Protein AF-A0A357N4H2-F1 (afdb_monomer_lite)

Radius of gyration: 19.6 Å; chains: 1; bounding box: 46×47×48 Å

Structure (mmCIF, N/CA/C/O backbone):
data_AF-A0A357N4H2-F1
#
_entry.id   AF-A0A357N4H2-F1
#
loop_
_atom_site.group_PDB
_atom_site.id
_atom_site.type_symbol
_atom_site.label_atom_id
_atom_site.label_alt_id
_atom_site.label_comp_id
_atom_site.label_asym_id
_atom_site.label_entity_id
_atom_site.label_seq_id
_atom_site.pdbx_PDB_ins_code
_atom_site.Cartn_x
_atom_site.Cartn_y
_atom_site.Cartn_z
_atom_site.occupancy
_atom_site.B_iso_or_equiv
_atom_site.auth_seq_id
_atom_site.auth_comp_id
_atom_site.auth_asym_id
_atom_site.auth_atom_id
_atom_site.pdbx_PDB_model_num
ATOM 1 N N . ALA A 1 1 ? -11.486 -20.115 2.709 1.00 79.94 1 ALA A N 1
ATOM 2 C CA . ALA A 1 1 ? -12.003 -20.528 4.037 1.00 79.94 1 ALA A CA 1
ATOM 3 C C . ALA A 1 1 ? -12.094 -19.357 5.017 1.00 79.94 1 ALA A C 1
ATOM 5 O O . ALA A 1 1 ? -13.203 -19.030 5.421 1.00 79.94 1 ALA A O 1
ATOM 6 N N . LEU A 1 2 ? -10.976 -18.709 5.388 1.00 88.31 2 LEU A N 1
ATOM 7 C CA . LEU A 1 2 ? -10.990 -17.562 6.314 1.00 88.31 2 LEU A CA 1
ATOM 8 C C . LEU A 1 2 ? -11.776 -16.365 5.752 1.00 88.31 2 LEU A C 1
ATOM 10 O O . LEU A 1 2 ? -12.703 -15.882 6.390 1.00 88.31 2 LEU A O 1
ATOM 14 N N . ALA A 1 3 ? -11.469 -15.952 4.517 1.00 87.62 3 ALA A N 1
ATOM 15 C CA . ALA A 1 3 ? -12.192 -14.888 3.808 1.00 87.62 3 ALA A CA 1
ATOM 16 C C . ALA A 1 3 ? -13.680 -15.202 3.561 1.00 87.62 3 ALA A C 1
ATOM 18 O O . ALA A 1 3 ? -14.476 -14.282 3.380 1.00 87.62 3 ALA A O 1
ATOM 19 N N . ASP A 1 4 ? -14.057 -16.481 3.628 1.00 87.69 4 ASP A N 1
ATOM 20 C CA . ASP A 1 4 ? -15.439 -16.956 3.506 1.00 87.69 4 ASP A CA 1
ATOM 21 C C . ASP A 1 4 ? -16.141 -17.083 4.870 1.00 87.69 4 ASP A C 1
ATOM 23 O O . ASP A 1 4 ? -17.280 -17.535 4.931 1.00 87.69 4 ASP A O 1
ATOM 27 N N . GLY A 1 5 ? -15.456 -16.761 5.977 1.00 84.38 5 GLY A N 1
ATOM 28 C CA . GLY A 1 5 ? -15.993 -16.872 7.337 1.00 84.38 5 GLY A CA 1
ATOM 29 C C . GLY A 1 5 ? -16.232 -18.307 7.819 1.00 84.38 5 GLY A C 1
ATOM 30 O O . GLY A 1 5 ? -17.006 -18.510 8.746 1.00 84.38 5 GLY A O 1
ATOM 31 N N . ARG A 1 6 ? -15.601 -19.311 7.193 1.00 87.94 6 ARG A N 1
ATOM 32 C CA . ARG A 1 6 ? -15.825 -20.738 7.506 1.00 87.94 6 ARG A CA 1
ATOM 33 C C . ARG A 1 6 ? -14.959 -21.274 8.648 1.00 87.94 6 ARG A C 1
ATOM 35 O O . ARG A 1 6 ? -15.160 -22.410 9.065 1.00 87.94 6 ARG A O 1
ATOM 42 N N . LEU A 1 7 ? -13.964 -20.512 9.102 1.00 87.56 7 LEU A N 1
ATOM 43 C CA . LEU A 1 7 ? -13.086 -20.921 10.199 1.00 87.56 7 LEU A CA 1
ATOM 44 C C . LEU A 1 7 ? -13.587 -20.343 11.529 1.00 87.56 7 LEU A C 1
ATOM 46 O O . LEU A 1 7 ? -13.919 -19.159 11.561 1.00 87.56 7 LEU A O 1
ATOM 50 N N . PRO A 1 8 ? -13.606 -21.133 12.620 1.00 88.12 8 PRO A N 1
ATOM 51 C CA . PRO A 1 8 ? -13.898 -20.616 13.951 1.00 88.12 8 PRO A CA 1
ATOM 52 C C . PRO A 1 8 ? -12.905 -19.528 14.372 1.00 88.12 8 PRO A C 1
ATOM 54 O O . PRO A 1 8 ? -11.704 -19.639 14.126 1.00 88.12 8 PRO A O 1
ATOM 57 N N . ALA A 1 9 ? -13.410 -18.509 15.063 1.00 91.62 9 ALA A N 1
ATOM 58 C CA . ALA A 1 9 ? -12.619 -17.418 15.628 1.00 91.62 9 ALA A CA 1
ATOM 59 C C . ALA A 1 9 ? -12.421 -17.572 17.150 1.00 91.62 9 ALA A C 1
ATOM 61 O O . ALA A 1 9 ? -12.348 -16.593 17.884 1.00 91.62 9 ALA A O 1
ATOM 62 N N . ASP A 1 10 ? -12.340 -18.810 17.645 1.00 92.75 10 ASP A N 1
ATOM 63 C CA . ASP A 1 10 ? -12.227 -19.142 19.074 1.00 92.75 10 ASP A CA 1
ATOM 64 C C . ASP A 1 10 ? -10.783 -19.022 19.601 1.00 92.75 10 ASP A C 1
ATOM 66 O O . ASP A 1 10 ? -10.563 -18.609 20.739 1.00 92.75 10 ASP A O 1
ATOM 70 N N . ARG A 1 11 ? -9.771 -19.232 18.750 1.00 93.19 11 ARG A N 1
ATOM 71 C CA . ARG A 1 11 ? -8.333 -19.197 19.106 1.00 93.19 11 ARG A CA 1
ATOM 72 C C . ARG A 1 11 ? -7.483 -18.324 18.167 1.00 93.19 11 ARG A C 1
ATOM 74 O O . ARG A 1 11 ? -7.932 -18.081 17.048 1.00 93.19 11 ARG A O 1
ATOM 81 N N . PRO A 1 12 ? -6.292 -17.849 18.580 1.00 93.75 12 PRO A N 1
ATOM 82 C CA . PRO A 1 12 ? -5.373 -17.139 17.687 1.00 93.75 12 PRO A CA 1
ATOM 83 C C . PRO A 1 12 ? -5.080 -17.929 16.406 1.00 93.75 12 PRO A C 1
ATOM 85 O O . PRO A 1 12 ? -5.032 -19.159 16.429 1.00 93.75 12 PRO A O 1
ATOM 88 N N . LEU A 1 13 ? -4.879 -17.219 15.297 1.00 93.25 13 LEU A N 1
ATOM 89 C CA . LEU A 1 13 ? -4.670 -17.811 13.979 1.00 93.25 13 LEU A CA 1
ATOM 90 C C . LEU A 1 13 ? -3.336 -17.350 13.392 1.00 93.25 13 LEU A C 1
ATOM 92 O O . LEU A 1 13 ? -3.045 -16.158 13.378 1.00 93.25 13 LEU A O 1
ATOM 96 N N . ILE A 1 14 ? -2.582 -18.300 12.842 1.00 94.50 14 ILE A N 1
ATOM 97 C CA . ILE A 1 14 ? -1.460 -18.049 11.938 1.00 94.50 14 ILE A CA 1
ATOM 98 C C . ILE A 1 14 ? -1.764 -18.707 10.590 1.00 94.50 14 ILE A C 1
ATOM 100 O O . ILE A 1 14 ? -2.168 -19.870 10.535 1.00 94.50 14 ILE A O 1
ATOM 104 N N . GLY A 1 15 ? -1.614 -17.950 9.504 1.00 91.81 15 GLY A N 1
ATOM 105 C CA . GLY A 1 15 ? -1.752 -18.449 8.138 1.00 91.81 15 GLY A CA 1
ATOM 106 C C . GLY A 1 15 ? -0.388 -18.513 7.467 1.00 91.81 15 GLY A C 1
ATOM 107 O O . GLY A 1 15 ? 0.275 -17.489 7.358 1.00 91.81 15 GLY A O 1
ATOM 108 N N . VAL A 1 16 ? 0.021 -19.697 7.008 1.00 94.00 16 VAL A N 1
ATOM 109 C CA . VAL A 1 16 ? 1.287 -19.892 6.284 1.00 94.00 16 VAL A CA 1
ATOM 110 C C . VAL A 1 16 ? 0.976 -20.461 4.899 1.00 94.00 16 VAL A C 1
ATOM 112 O O . VAL A 1 16 ? 0.623 -21.640 4.788 1.00 94.00 16 VAL A O 1
ATOM 115 N N . PRO A 1 17 ? 1.046 -19.646 3.834 1.00 92.69 17 PRO A N 1
ATOM 116 C CA . PRO A 1 17 ? 0.875 -20.128 2.470 1.00 92.69 17 PRO A CA 1
ATOM 117 C C . PRO A 1 17 ? 1.991 -21.103 2.094 1.00 92.69 17 PRO A C 1
ATOM 119 O O . PRO A 1 17 ? 3.158 -20.895 2.420 1.00 92.69 17 PRO A O 1
ATOM 122 N N . ARG A 1 18 ? 1.645 -22.178 1.382 1.00 94.44 18 ARG A N 1
ATOM 123 C CA . ARG A 1 18 ? 2.627 -23.155 0.899 1.00 94.44 18 ARG A CA 1
ATOM 124 C C . ARG A 1 18 ? 3.316 -22.617 -0.354 1.00 94.44 18 ARG A C 1
ATOM 126 O O . ARG A 1 18 ? 2.943 -22.961 -1.472 1.00 94.44 18 ARG A O 1
ATOM 133 N N . VAL A 1 19 ? 4.313 -21.768 -0.150 1.00 93.19 19 VAL A N 1
ATOM 134 C CA . VAL A 1 19 ? 5.130 -21.154 -1.200 1.00 93.19 19 VAL A CA 1
ATOM 135 C C . VAL A 1 19 ? 6.593 -21.146 -0.765 1.00 93.19 19 VAL A C 1
ATOM 137 O O . VAL A 1 19 ? 6.883 -21.171 0.425 1.00 93.19 19 VAL A O 1
ATOM 140 N N . ALA A 1 20 ? 7.521 -21.182 -1.722 1.00 88.31 20 ALA A N 1
ATOM 141 C CA . ALA A 1 20 ? 8.940 -21.360 -1.418 1.00 88.31 20 ALA A CA 1
ATOM 142 C C . ALA A 1 20 ? 9.587 -20.143 -0.738 1.00 88.31 20 ALA A C 1
ATOM 144 O O . ALA A 1 20 ? 10.491 -20.318 0.069 1.00 88.31 20 ALA A O 1
ATOM 145 N N . ASN A 1 21 ? 9.161 -18.927 -1.095 1.00 87.50 21 ASN A N 1
ATOM 146 C CA . ASN A 1 21 ? 9.772 -17.697 -0.595 1.00 87.50 21 ASN A CA 1
ATOM 147 C C . ASN A 1 21 ? 8.695 -16.648 -0.278 1.00 87.50 21 ASN A C 1
ATOM 149 O O . ASN A 1 21 ? 8.222 -16.556 0.848 1.00 87.50 21 ASN A O 1
ATOM 153 N N . THR A 1 22 ? 8.215 -15.936 -1.294 1.00 91.31 22 THR A N 1
ATOM 154 C CA . THR A 1 22 ? 7.224 -14.855 -1.160 1.00 91.31 22 THR A CA 1
ATOM 155 C C . THR A 1 22 ? 5.905 -15.256 -1.814 1.00 91.31 22 THR A C 1
ATOM 157 O O . THR A 1 22 ? 5.925 -16.117 -2.694 1.00 91.31 22 THR A O 1
ATOM 160 N N . LEU A 1 23 ? 4.796 -14.567 -1.525 1.00 94.94 23 LEU A N 1
ATOM 161 C CA . LEU A 1 23 ? 3.529 -14.809 -2.233 1.00 94.94 23 LEU A CA 1
ATOM 162 C C . LEU A 1 23 ? 3.660 -14.578 -3.745 1.00 94.94 23 LEU A C 1
ATOM 164 O O . LEU A 1 23 ? 3.473 -15.515 -4.514 1.00 94.94 23 LEU A O 1
ATOM 168 N N . GLN A 1 24 ? 4.020 -13.365 -4.176 1.00 95.12 24 GLN A N 1
ATOM 169 C CA . GLN A 1 24 ? 4.097 -13.031 -5.604 1.00 95.12 24 GLN A CA 1
ATOM 170 C C . GLN A 1 24 ? 5.455 -12.463 -6.039 1.00 95.12 24 GLN A C 1
ATOM 172 O O . GLN A 1 24 ? 5.913 -12.809 -7.129 1.00 95.12 24 GLN A O 1
ATOM 177 N N . GLN A 1 25 ? 6.127 -11.650 -5.222 1.00 92.50 25 GLN A N 1
ATOM 178 C CA . GLN A 1 25 ? 7.337 -10.905 -5.603 1.00 92.50 25 GLN A CA 1
ATOM 179 C C . GLN A 1 25 ? 8.474 -11.773 -6.179 1.00 92.50 25 GLN A C 1
ATOM 181 O O . GLN A 1 25 ? 8.868 -11.588 -7.328 1.00 92.50 25 GLN A O 1
ATOM 186 N N . ALA A 1 26 ? 8.935 -12.798 -5.469 1.00 90.56 26 ALA A N 1
ATOM 187 C CA . ALA A 1 26 ? 10.058 -13.644 -5.873 1.00 90.56 26 ALA A CA 1
ATOM 188 C C . ALA A 1 26 ? 9.667 -14.806 -6.810 1.00 90.56 26 ALA A C 1
ATOM 190 O O . ALA A 1 26 ? 10.459 -15.733 -7.010 1.00 90.56 26 ALA A O 1
ATOM 191 N N . ARG A 1 27 ? 8.451 -14.814 -7.385 1.00 92.12 27 ARG A N 1
ATOM 192 C CA . ARG A 1 27 ? 8.032 -15.888 -8.308 1.00 92.12 27 ARG A CA 1
ATOM 193 C C . ARG A 1 27 ? 8.902 -15.890 -9.571 1.00 92.12 27 ARG A C 1
ATOM 195 O O . ARG A 1 27 ? 9.105 -14.852 -10.208 1.00 92.12 27 ARG A O 1
ATOM 202 N N . GLN A 1 28 ? 9.387 -17.072 -9.946 1.00 89.50 28 GLN A N 1
ATOM 203 C CA . GLN A 1 28 ? 10.380 -17.243 -11.005 1.00 89.50 28 GLN A CA 1
ATOM 204 C C . GLN A 1 28 ? 9.736 -17.625 -12.339 1.00 89.50 28 GLN A C 1
ATOM 206 O O . GLN A 1 28 ? 8.988 -18.600 -12.415 1.00 89.50 28 GLN A O 1
ATOM 211 N N . LEU A 1 29 ? 10.092 -16.906 -13.408 1.00 91.50 29 LEU A N 1
ATOM 212 C CA . LEU A 1 29 ? 9.568 -17.134 -14.759 1.00 91.50 29 LEU A CA 1
ATOM 213 C C . LEU A 1 29 ? 9.668 -18.602 -15.239 1.00 91.50 29 LEU A C 1
ATOM 215 O O . LEU A 1 29 ? 8.667 -19.095 -15.758 1.00 91.50 29 LEU A O 1
ATOM 219 N N . PRO A 1 30 ? 10.791 -19.333 -15.052 1.00 92.69 30 PRO A N 1
ATOM 220 C CA . PRO A 1 30 ? 10.884 -20.737 -15.467 1.00 92.69 30 PRO A CA 1
ATOM 221 C C . PRO A 1 30 ? 9.912 -21.681 -14.744 1.00 92.69 30 PRO A C 1
ATOM 223 O O . PRO A 1 30 ? 9.652 -22.771 -15.240 1.00 92.69 30 PRO A O 1
ATOM 226 N N . VAL A 1 31 ? 9.393 -21.279 -13.578 1.00 93.00 31 VAL A N 1
ATOM 227 C CA . VAL A 1 31 ? 8.512 -22.101 -12.736 1.00 93.00 31 VAL A CA 1
ATOM 228 C C . VAL A 1 31 ? 7.041 -21.829 -13.038 1.00 93.00 31 VAL A C 1
ATOM 230 O O . VAL A 1 31 ? 6.263 -22.763 -13.200 1.00 93.00 31 VAL A O 1
ATOM 233 N N . VAL A 1 32 ? 6.649 -20.553 -13.103 1.00 94.94 32 VAL A N 1
ATOM 234 C CA . VAL A 1 32 ? 5.233 -20.157 -13.239 1.00 94.94 32 VAL A CA 1
ATOM 235 C C . VAL A 1 32 ? 4.814 -19.878 -14.685 1.00 94.94 32 VAL A C 1
ATOM 237 O O . VAL A 1 32 ? 3.625 -19.909 -14.993 1.00 94.94 32 VAL A O 1
ATOM 240 N N . GLY A 1 33 ? 5.773 -19.642 -15.584 1.00 96.81 33 GLY A N 1
ATOM 241 C CA . GLY A 1 33 ? 5.521 -19.330 -16.989 1.00 96.81 33 GLY A CA 1
ATOM 242 C C . GLY A 1 33 ? 5.237 -17.849 -17.269 1.00 96.81 33 GLY A C 1
ATOM 243 O O . GLY A 1 33 ? 5.222 -16.997 -16.376 1.00 96.81 33 GLY A O 1
ATOM 244 N N . ARG A 1 34 ? 5.053 -17.535 -18.557 1.00 97.50 34 ARG A N 1
ATOM 245 C CA . ARG A 1 34 ? 4.766 -16.177 -19.048 1.00 97.50 34 ARG A CA 1
ATOM 246 C C . ARG A 1 34 ? 3.279 -15.859 -18.954 1.00 97.50 34 ARG A C 1
ATOM 248 O O . ARG A 1 34 ? 2.449 -16.728 -19.203 1.00 97.50 34 ARG A O 1
ATOM 255 N N . ASP A 1 35 ? 2.977 -14.596 -18.698 1.00 96.94 35 ASP A N 1
ATOM 256 C CA . ASP A 1 35 ? 1.636 -14.036 -18.830 1.00 96.94 35 ASP A CA 1
ATOM 257 C C . ASP A 1 35 ? 1.743 -12.574 -19.267 1.00 96.94 35 ASP A C 1
ATOM 259 O O . ASP A 1 35 ? 2.170 -11.721 -18.498 1.00 96.94 35 ASP A O 1
ATOM 263 N N . ALA A 1 36 ? 1.380 -12.281 -20.517 1.00 94.62 36 ALA A N 1
ATOM 264 C CA . ALA A 1 36 ? 1.455 -10.926 -21.063 1.00 94.62 36 ALA A CA 1
ATOM 265 C C . ALA A 1 36 ? 0.388 -9.979 -20.483 1.00 94.62 36 ALA A C 1
ATOM 267 O O . ALA A 1 36 ? 0.451 -8.776 -20.731 1.00 94.62 36 ALA A O 1
ATOM 268 N N . ALA A 1 37 ? -0.592 -10.500 -19.734 1.00 93.50 37 ALA A N 1
ATOM 269 C CA . ALA A 1 37 ? -1.575 -9.678 -19.040 1.00 93.50 37 ALA A CA 1
ATOM 270 C C . ALA A 1 37 ? -1.016 -9.053 -17.751 1.00 93.50 37 ALA A C 1
ATOM 272 O O . ALA A 1 37 ? -1.595 -8.087 -17.251 1.00 93.50 37 ALA A O 1
ATOM 273 N N . THR A 1 38 ? 0.093 -9.572 -17.207 1.00 95.44 38 THR A N 1
ATOM 274 C CA . THR A 1 38 ? 0.735 -8.993 -16.022 1.00 95.44 38 THR A CA 1
ATOM 275 C C . THR A 1 38 ? 1.796 -7.960 -16.422 1.00 95.44 38 THR A C 1
ATOM 277 O O . THR A 1 38 ? 2.521 -8.176 -17.396 1.00 95.44 38 THR A O 1
ATOM 280 N N . PRO A 1 39 ? 1.946 -6.846 -15.678 1.00 95.00 39 PRO A N 1
ATOM 281 C CA . PRO A 1 39 ? 2.979 -5.843 -15.950 1.00 95.00 39 PRO A CA 1
ATOM 282 C C . PRO A 1 39 ? 4.405 -6.408 -16.038 1.00 95.00 39 PRO A C 1
ATOM 284 O O . PRO A 1 39 ? 5.216 -5.925 -16.824 1.00 95.00 39 PRO A O 1
ATOM 287 N N . SER A 1 40 ? 4.731 -7.443 -15.258 1.00 93.56 40 SER A N 1
ATOM 288 C CA . SER A 1 40 ? 6.043 -8.101 -15.321 1.00 93.56 40 SER A CA 1
ATOM 289 C C . SER A 1 40 ? 6.201 -9.133 -16.441 1.00 93.56 40 SER A C 1
ATOM 291 O O . SER A 1 40 ? 7.308 -9.632 -16.644 1.00 93.56 40 SER A O 1
ATOM 293 N N . GLY A 1 41 ? 5.125 -9.506 -17.137 1.00 95.62 41 GLY A N 1
ATOM 294 C CA . GLY A 1 41 ? 5.139 -10.580 -18.132 1.00 95.62 41 GLY A CA 1
ATOM 295 C C . GLY A 1 41 ? 5.242 -11.993 -17.536 1.00 95.62 41 GLY A C 1
ATOM 296 O O . GLY A 1 41 ? 5.412 -12.967 -18.277 1.00 95.62 41 GLY A O 1
ATOM 297 N N . VAL A 1 42 ? 5.180 -12.127 -16.207 1.00 95.62 42 VAL A N 1
ATOM 298 C CA . VAL A 1 42 ? 5.321 -13.393 -15.472 1.00 95.62 42 VAL A CA 1
ATOM 299 C C . VAL A 1 42 ? 3.995 -13.751 -14.813 1.00 95.62 42 VAL A C 1
ATOM 301 O O . VAL A 1 42 ? 3.425 -12.931 -14.083 1.00 95.62 42 VAL A O 1
ATOM 304 N N . LYS A 1 43 ? 3.531 -14.989 -15.015 1.00 97.19 43 LYS A N 1
ATOM 305 C CA . LYS A 1 43 ? 2.283 -15.495 -14.430 1.00 97.19 43 LYS A CA 1
ATOM 306 C C . LYS A 1 43 ? 2.316 -15.407 -12.896 1.00 97.19 43 LYS A C 1
ATOM 308 O O . LYS A 1 43 ? 3.373 -15.601 -12.293 1.00 97.19 43 LYS A O 1
ATOM 313 N N . LYS A 1 44 ? 1.186 -15.092 -12.255 1.00 96.38 44 LYS A N 1
ATOM 314 C CA . LYS A 1 44 ? 1.047 -15.127 -10.785 1.00 96.38 44 LYS A CA 1
ATOM 315 C C . LYS A 1 44 ? 1.019 -16.568 -10.255 1.00 96.38 44 LYS A C 1
ATOM 317 O O . LYS A 1 44 ? 0.721 -17.508 -10.990 1.00 96.38 44 LYS A O 1
ATOM 322 N N . ILE A 1 45 ? 1.352 -16.745 -8.976 1.00 96.62 45 ILE A N 1
ATOM 323 C CA . ILE A 1 45 ? 1.193 -18.027 -8.279 1.00 96.62 45 ILE A CA 1
ATOM 324 C C . ILE A 1 45 ? -0.284 -18.187 -7.904 1.00 96.62 45 ILE A C 1
ATOM 326 O O . ILE A 1 45 ? -0.780 -17.457 -7.052 1.00 96.62 45 ILE A O 1
ATOM 330 N N . ASP A 1 46 ? -0.975 -19.152 -8.515 1.00 94.00 46 ASP A N 1
ATOM 331 C CA . ASP A 1 46 ? -2.426 -19.347 -8.336 1.00 94.00 46 ASP A CA 1
ATOM 332 C C . ASP A 1 46 ? -2.801 -19.922 -6.950 1.00 94.00 46 ASP A C 1
ATOM 334 O O .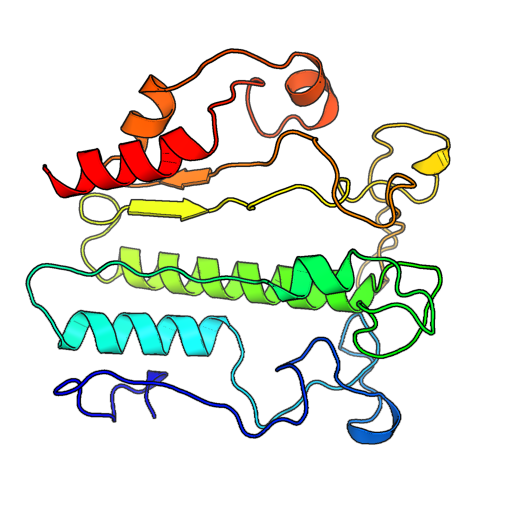 ASP A 1 46 ? -3.951 -19.855 -6.523 1.00 94.00 46 ASP A O 1
ATOM 338 N N . SER A 1 47 ? -1.842 -20.522 -6.234 1.00 94.56 47 SER A N 1
ATOM 339 C CA . SER A 1 47 ? -2.079 -21.231 -4.966 1.00 94.56 47 SER A CA 1
ATOM 340 C C . SER A 1 47 ? -1.928 -20.372 -3.707 1.00 94.56 47 SER A C 1
ATOM 342 O O . SER A 1 47 ? -2.074 -20.896 -2.600 1.00 94.56 47 SER A O 1
ATOM 344 N N . VAL A 1 48 ? -1.589 -19.089 -3.842 1.00 96.06 48 VAL A N 1
ATOM 345 C CA . VAL A 1 48 ? -1.436 -18.158 -2.715 1.00 96.06 48 VAL A CA 1
ATOM 346 C C . VAL A 1 48 ? -2.519 -17.079 -2.775 1.00 96.06 48 VAL A C 1
ATOM 348 O O . VAL A 1 48 ? -2.938 -16.705 -3.868 1.00 96.06 48 VAL A O 1
ATOM 351 N N . PRO A 1 49 ? -3.004 -16.579 -1.626 1.00 96.06 49 PRO A N 1
ATOM 352 C CA . PRO A 1 49 ? -3.971 -15.488 -1.623 1.00 96.06 49 PRO A CA 1
ATOM 353 C C . PRO A 1 49 ? -3.312 -14.170 -2.051 1.00 96.06 49 PRO A C 1
ATOM 355 O O . PRO A 1 49 ? -2.151 -13.926 -1.726 1.00 96.06 49 PRO A O 1
ATOM 358 N N . ASP A 1 50 ? -4.080 -13.306 -2.714 1.00 96.38 50 ASP A N 1
ATOM 359 C CA . ASP A 1 50 ? -3.733 -11.887 -2.844 1.00 96.38 50 ASP A CA 1
ATOM 360 C C . ASP A 1 50 ? -3.917 -11.146 -1.504 1.00 96.38 50 ASP A C 1
ATOM 362 O O . ASP A 1 50 ? -4.588 -11.632 -0.575 1.00 96.38 50 ASP A O 1
ATOM 366 N N . LEU A 1 51 ? -3.319 -9.955 -1.393 1.00 97.94 51 LEU A N 1
ATOM 367 C CA . LEU A 1 51 ? -3.375 -9.159 -0.163 1.00 97.94 51 LEU A CA 1
ATOM 368 C C . LEU A 1 51 ? -4.818 -8.804 0.220 1.00 97.94 51 LEU A C 1
ATOM 370 O O . LEU A 1 51 ? -5.204 -8.961 1.377 1.00 97.94 51 LEU A O 1
ATOM 374 N N . ALA A 1 52 ? -5.660 -8.443 -0.752 1.00 98.12 52 ALA A N 1
ATOM 375 C CA . ALA A 1 52 ? -7.065 -8.115 -0.516 1.00 98.12 52 ALA A CA 1
ATOM 376 C C . ALA A 1 52 ? -7.866 -9.290 0.082 1.00 98.12 52 ALA A C 1
ATOM 378 O O . ALA A 1 52 ? -8.735 -9.100 0.939 1.00 98.12 52 ALA A O 1
ATOM 379 N N . THR A 1 53 ? -7.582 -10.523 -0.333 1.00 97.56 53 THR A N 1
ATOM 380 C CA . THR A 1 53 ? -8.195 -11.745 0.199 1.00 97.56 53 THR A CA 1
ATOM 381 C C . THR A 1 53 ? -7.747 -12.004 1.627 1.00 97.56 53 THR A C 1
ATOM 383 O O . THR A 1 53 ? -8.589 -12.336 2.470 1.00 97.56 53 THR A O 1
ATOM 386 N N . MET A 1 54 ? -6.461 -11.806 1.930 1.00 97.94 54 MET A N 1
ATOM 387 C CA . MET A 1 54 ? -5.961 -11.880 3.305 1.00 97.94 54 MET A CA 1
ATOM 388 C C . MET A 1 54 ? -6.608 -10.810 4.190 1.00 97.94 54 MET A C 1
ATOM 390 O O . MET A 1 54 ? -7.113 -11.144 5.262 1.00 97.94 54 MET A O 1
ATOM 394 N N . THR A 1 55 ? -6.707 -9.566 3.713 1.00 98.50 55 THR A N 1
ATOM 395 C CA . THR A 1 55 ? -7.372 -8.454 4.407 1.00 98.50 55 THR A CA 1
ATOM 396 C C . THR A 1 55 ? -8.835 -8.761 4.715 1.00 98.50 55 THR A C 1
ATOM 398 O O . THR A 1 55 ? -9.257 -8.641 5.865 1.00 98.50 55 THR A O 1
ATOM 401 N N . ARG A 1 56 ? -9.615 -9.236 3.731 1.00 98.12 56 ARG A N 1
ATOM 402 C CA . ARG A 1 56 ? -11.013 -9.658 3.951 1.00 98.12 56 ARG A CA 1
ATOM 403 C C . ARG A 1 56 ? -11.114 -10.770 4.994 1.00 98.12 56 ARG A C 1
ATOM 405 O O . ARG A 1 56 ? -12.011 -10.740 5.836 1.00 98.12 56 ARG A O 1
ATOM 412 N N . GLY A 1 57 ? -10.205 -11.744 4.946 1.00 96.94 57 GLY A N 1
ATOM 413 C CA . GLY A 1 57 ? -10.124 -12.815 5.938 1.00 96.94 57 GLY A CA 1
ATOM 414 C C . GLY A 1 57 ? -9.838 -12.299 7.345 1.00 96.94 57 GLY A C 1
ATOM 415 O O . GLY A 1 57 ? -10.553 -12.664 8.276 1.00 96.94 57 GLY A O 1
ATOM 416 N N . ALA A 1 58 ? -8.845 -11.423 7.489 1.00 97.56 58 ALA A N 1
ATOM 417 C CA . ALA A 1 58 ? -8.459 -10.839 8.767 1.00 97.56 58 ALA A CA 1
ATOM 418 C C . ALA A 1 58 ? -9.588 -9.994 9.374 1.00 97.56 58 ALA A C 1
ATOM 420 O O . ALA A 1 58 ? -9.929 -10.192 10.538 1.00 97.56 58 ALA A O 1
ATOM 421 N N . LEU A 1 59 ? -10.225 -9.126 8.579 1.00 97.38 59 LEU A N 1
ATOM 422 C CA . LEU A 1 59 ? -11.360 -8.307 9.019 1.00 97.38 59 LEU A CA 1
ATOM 423 C C . LEU A 1 59 ? -12.517 -9.170 9.530 1.00 97.38 59 LEU A C 1
ATOM 425 O O . LEU A 1 59 ? -12.983 -8.968 10.650 1.00 97.38 59 LEU A O 1
ATOM 429 N N . ARG A 1 60 ? -12.940 -10.179 8.752 1.00 95.38 60 ARG A N 1
ATOM 430 C CA . ARG A 1 60 ? -14.013 -11.097 9.173 1.00 95.38 60 ARG A CA 1
ATOM 431 C C . ARG A 1 60 ? -13.652 -11.846 10.453 1.00 95.38 60 ARG A C 1
ATOM 433 O O . ARG A 1 60 ? -14.481 -11.945 11.352 1.00 95.38 60 ARG A O 1
ATOM 440 N N . PHE A 1 61 ? -12.432 -12.369 10.538 1.00 96.06 61 PHE A N 1
ATOM 441 C CA . PHE A 1 61 ? -11.975 -13.124 11.700 1.00 96.06 61 PHE A CA 1
ATOM 442 C C . PHE A 1 61 ? -11.939 -12.263 12.967 1.00 96.06 61 PHE A C 1
ATOM 444 O O . PHE A 1 61 ? -12.496 -12.651 13.991 1.00 96.06 61 PHE A O 1
ATOM 451 N N . LEU A 1 62 ? -11.329 -11.077 12.899 1.00 95.94 62 LEU A N 1
ATOM 452 C CA . LEU A 1 62 ? -11.228 -10.159 14.033 1.00 95.94 62 LEU A CA 1
ATOM 453 C C . LEU A 1 62 ? -12.601 -9.643 14.477 1.00 95.94 62 LEU A C 1
ATOM 455 O O . LEU A 1 62 ? -12.870 -9.592 15.675 1.00 95.94 62 LEU A O 1
ATOM 459 N N . GLN A 1 63 ? -13.493 -9.345 13.529 1.00 94.12 63 GLN A N 1
ATOM 460 C CA . GLN A 1 63 ? -14.875 -8.961 13.819 1.00 94.12 63 GLN A CA 1
ATOM 461 C C . GLN A 1 63 ? -15.635 -10.055 14.584 1.00 94.12 63 GLN A C 1
ATOM 463 O O . GLN A 1 63 ? -16.406 -9.752 15.490 1.00 94.12 63 GLN A O 1
ATOM 468 N N . GLN A 1 64 ? -15.404 -11.330 14.259 1.00 92.94 64 GLN A N 1
ATOM 469 C CA . GLN A 1 64 ? -16.002 -12.454 14.986 1.00 92.94 64 GLN A CA 1
ATOM 470 C C . GLN A 1 64 ? -15.390 -12.660 16.381 1.00 92.94 64 GLN A C 1
ATOM 472 O O . GLN A 1 64 ? -16.056 -13.209 17.257 1.00 92.94 64 GLN A O 1
ATOM 477 N N . ARG A 1 65 ? -14.141 -12.229 16.611 1.00 93.31 65 ARG A N 1
ATOM 478 C CA . ARG A 1 65 ? -13.448 -12.414 17.897 1.00 93.31 65 ARG A CA 1
ATOM 479 C C . ARG A 1 65 ? -13.954 -11.511 19.014 1.00 93.31 65 ARG A C 1
ATOM 481 O O . ARG A 1 65 ? -13.821 -11.881 20.179 1.00 93.31 65 ARG A O 1
ATOM 488 N N . SER A 1 66 ? -14.426 -10.308 18.697 1.00 92.12 66 SER A N 1
ATOM 489 C CA . SER A 1 66 ? -14.712 -9.301 19.717 1.00 92.12 66 SER A CA 1
ATOM 490 C C . SER A 1 66 ? -15.809 -8.334 19.280 1.00 92.12 66 SER A C 1
ATOM 492 O O . SER A 1 66 ? -15.667 -7.681 18.247 1.00 92.12 66 SER A O 1
ATOM 494 N N . PRO A 1 67 ? -16.853 -8.127 20.103 1.00 91.31 67 PRO A N 1
ATOM 495 C CA . PRO A 1 67 ? -17.837 -7.076 19.859 1.00 91.31 67 PRO A CA 1
ATOM 496 C C . PRO A 1 67 ? -17.310 -5.672 20.204 1.00 91.31 67 PRO A C 1
ATOM 498 O O . PRO A 1 67 ? -17.990 -4.689 19.928 1.00 91.31 67 PRO A O 1
ATOM 501 N N . LYS A 1 68 ? -16.122 -5.555 20.823 1.00 92.12 68 LYS A N 1
ATOM 502 C CA . LYS A 1 68 ? -15.526 -4.267 21.233 1.00 92.12 68 LYS A CA 1
ATOM 503 C C . LYS A 1 68 ? -14.843 -3.507 20.088 1.00 92.12 68 LYS A C 1
ATOM 505 O O . LYS A 1 68 ? -14.359 -2.406 20.312 1.00 92.12 68 LYS A O 1
ATOM 510 N N . GLY A 1 69 ? -14.773 -4.093 18.893 1.00 92.56 69 GLY A N 1
ATOM 511 C CA . GLY A 1 69 ? -13.997 -3.578 17.765 1.00 92.56 69 GLY A CA 1
ATOM 512 C C . GLY A 1 69 ? -12.709 -4.368 17.534 1.00 92.56 69 GLY A C 1
ATOM 513 O O . GLY A 1 69 ? -12.478 -5.411 18.154 1.00 92.56 69 GLY A O 1
ATOM 514 N N . LEU A 1 70 ? -11.890 -3.875 16.606 1.00 95.62 70 LEU A N 1
ATOM 515 C CA . LEU A 1 70 ? -10.660 -4.520 16.158 1.00 95.62 70 LEU A CA 1
ATOM 516 C C . LEU A 1 70 ? -9.565 -3.496 15.858 1.00 95.62 70 LEU A C 1
ATOM 518 O O . LEU A 1 70 ? -9.844 -2.337 15.565 1.00 95.62 70 LEU A O 1
ATOM 522 N N . PHE A 1 71 ? -8.324 -3.973 15.879 1.00 96.44 71 PHE A N 1
ATOM 523 C CA . PHE A 1 71 ? -7.176 -3.319 15.267 1.00 96.44 71 PHE A CA 1
ATOM 524 C C . PHE A 1 71 ? -6.620 -4.262 14.201 1.00 96.44 71 PHE A C 1
ATOM 526 O O . PHE A 1 71 ? -6.481 -5.462 14.452 1.00 96.44 71 PHE A O 1
ATOM 533 N N . LEU A 1 72 ? -6.311 -3.727 13.022 1.00 98.06 72 LEU A N 1
ATOM 534 C CA . LEU A 1 72 ? -5.725 -4.481 11.923 1.00 98.06 72 LEU A CA 1
ATOM 535 C C . LEU A 1 72 ? -4.626 -3.651 11.260 1.00 98.06 72 LEU A C 1
ATOM 537 O O . LEU A 1 72 ? -4.859 -2.511 10.871 1.00 98.06 72 LEU A O 1
ATOM 541 N N . MET A 1 73 ? -3.460 -4.267 11.089 1.00 98.31 73 MET A N 1
ATOM 542 C CA . MET A 1 73 ? -2.373 -3.769 10.254 1.00 98.31 73 MET A CA 1
ATOM 543 C C . MET A 1 73 ? -2.285 -4.648 9.004 1.00 98.31 73 MET A C 1
ATOM 545 O O . MET A 1 73 ? -2.313 -5.875 9.106 1.00 98.31 73 MET A O 1
ATOM 549 N N . VAL A 1 74 ? -2.216 -4.015 7.836 1.00 98.56 74 VAL A N 1
ATOM 550 C CA . VAL A 1 74 ? -2.045 -4.675 6.537 1.00 98.56 74 VAL A CA 1
ATOM 551 C C . VAL A 1 74 ? -0.833 -4.046 5.873 1.00 98.56 74 VAL A C 1
ATOM 553 O O . VAL A 1 74 ? -0.794 -2.831 5.706 1.00 98.56 74 VAL A O 1
ATOM 556 N N . GLU A 1 75 ? 0.133 -4.871 5.491 1.00 98.25 75 GLU A N 1
ATOM 557 C CA . GLU A 1 75 ? 1.389 -4.425 4.897 1.00 98.25 75 GLU A CA 1
ATOM 558 C C . GLU A 1 75 ? 1.515 -4.965 3.468 1.00 98.25 75 GLU A C 1
ATOM 560 O O . GLU A 1 75 ? 1.377 -6.167 3.234 1.00 98.25 75 GLU A O 1
ATOM 565 N N . GLY A 1 76 ? 1.786 -4.075 2.515 1.00 96.56 76 GLY A N 1
ATOM 566 C CA . GLY A 1 76 ? 2.177 -4.420 1.148 1.00 96.56 76 GLY A CA 1
ATOM 567 C C . GLY A 1 76 ? 3.695 -4.495 0.989 1.00 96.56 76 GLY A C 1
ATOM 568 O O . GLY A 1 76 ? 4.230 -3.864 0.091 1.00 96.56 76 GLY A O 1
ATOM 569 N N . GLY A 1 77 ? 4.403 -5.225 1.856 1.00 92.56 77 GLY A N 1
ATOM 570 C CA . GLY A 1 77 ? 5.863 -5.084 2.018 1.00 92.56 77 GLY A CA 1
ATOM 571 C C . GLY A 1 77 ? 6.709 -5.417 0.781 1.00 92.56 77 GLY A C 1
ATOM 572 O O . GLY A 1 77 ? 7.834 -4.955 0.641 1.00 92.56 77 GLY A O 1
ATOM 573 N N . ALA A 1 78 ? 6.170 -6.167 -0.180 1.00 92.56 78 ALA A N 1
ATOM 574 C CA . ALA A 1 78 ? 6.879 -6.494 -1.414 1.00 92.56 78 ALA A CA 1
ATOM 575 C C . ALA A 1 78 ? 7.064 -5.299 -2.374 1.00 92.56 78 ALA A C 1
ATOM 577 O O . ALA A 1 78 ? 7.859 -5.405 -3.314 1.00 92.56 78 ALA A O 1
ATOM 578 N N . THR A 1 79 ? 6.376 -4.169 -2.153 1.00 91.69 79 THR A N 1
ATOM 579 C CA . THR A 1 79 ? 6.643 -2.928 -2.897 1.00 91.69 79 THR A CA 1
ATOM 580 C C . THR A 1 79 ? 8.064 -2.429 -2.663 1.00 91.69 79 THR A C 1
ATOM 582 O O . THR A 1 79 ? 8.714 -2.021 -3.623 1.00 91.69 79 THR A O 1
ATOM 585 N N . ASP A 1 80 ? 8.560 -2.527 -1.426 1.00 90.38 80 ASP A N 1
ATOM 586 C CA . ASP A 1 80 ? 9.936 -2.183 -1.067 1.00 90.38 80 ASP A CA 1
ATOM 587 C C . ASP A 1 80 ? 10.925 -3.052 -1.857 1.00 90.38 80 ASP A C 1
ATOM 589 O O . ASP A 1 80 ? 11.722 -2.559 -2.659 1.00 90.38 80 ASP A O 1
ATOM 593 N N . TRP A 1 81 ? 10.768 -4.375 -1.762 1.00 88.69 81 TRP A N 1
ATOM 594 C CA . TRP A 1 81 ? 11.631 -5.328 -2.464 1.00 88.69 81 TRP A CA 1
ATOM 595 C C . TRP A 1 81 ? 11.628 -5.137 -3.983 1.00 88.69 81 TRP A C 1
ATOM 597 O O . TRP A 1 81 ? 12.643 -5.362 -4.640 1.00 88.69 81 TRP A O 1
ATOM 607 N N . ALA A 1 82 ? 10.494 -4.740 -4.567 1.00 88.88 82 ALA A N 1
ATOM 608 C CA . ALA A 1 82 ? 10.404 -4.459 -5.995 1.00 88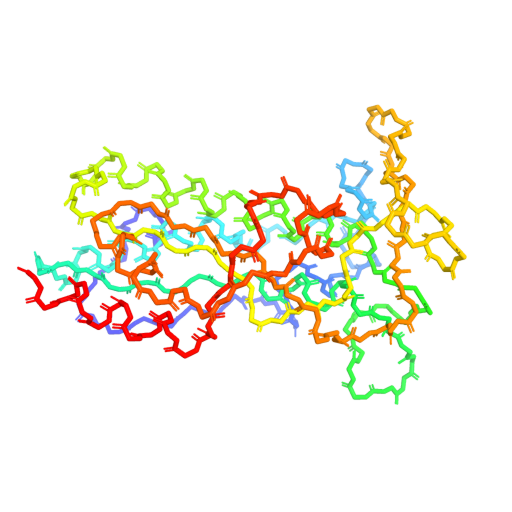.88 82 ALA A CA 1
ATOM 609 C C . ALA A 1 82 ? 11.035 -3.110 -6.392 1.00 88.88 82 ALA A C 1
ATOM 611 O O . ALA A 1 82 ? 11.443 -2.958 -7.547 1.00 88.88 82 ALA A O 1
ATOM 612 N N . ALA A 1 83 ? 11.113 -2.147 -5.469 1.00 87.56 83 ALA A N 1
ATOM 613 C CA . ALA A 1 83 ? 11.746 -0.844 -5.670 1.00 87.56 83 ALA A CA 1
ATOM 614 C C . ALA A 1 83 ? 13.276 -0.884 -5.493 1.00 87.56 83 ALA A C 1
ATOM 616 O O . ALA A 1 83 ? 13.982 -0.036 -6.042 1.00 87.56 83 ALA A O 1
ATOM 617 N N . HIS A 1 84 ? 13.804 -1.881 -4.784 1.00 85.31 84 HIS A N 1
ATOM 618 C CA . HIS A 1 84 ? 15.241 -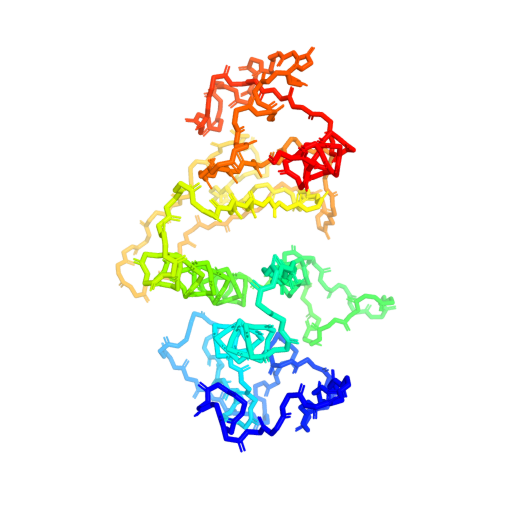2.100 -4.648 1.00 85.31 84 HIS A CA 1
ATOM 619 C C . HIS A 1 84 ? 15.914 -2.576 -5.943 1.00 85.31 84 HIS A C 1
ATOM 621 O O . HIS A 1 84 ? 15.385 -3.409 -6.686 1.00 85.31 84 HIS A O 1
ATOM 627 N N . THR A 1 85 ? 17.146 -2.111 -6.178 1.00 71.38 85 THR A N 1
ATOM 628 C CA . THR A 1 85 ? 18.041 -2.776 -7.134 1.00 71.38 85 THR A CA 1
ATOM 629 C C . THR A 1 85 ? 18.576 -4.054 -6.492 1.00 71.38 85 THR A C 1
ATOM 631 O O . THR A 1 85 ? 18.965 -4.075 -5.327 1.00 71.38 85 THR A O 1
ATOM 634 N N . SER A 1 86 ? 18.577 -5.155 -7.240 1.00 62.75 86 SER A N 1
ATOM 635 C CA . SER A 1 86 ? 18.953 -6.475 -6.724 1.00 62.75 86 SER A CA 1
ATOM 636 C C . SER A 1 86 ? 20.304 -6.892 -7.300 1.00 62.75 86 SER A C 1
ATOM 638 O O . SER A 1 86 ? 20.383 -7.689 -8.238 1.00 62.75 86 SER A O 1
ATOM 640 N N . ALA A 1 87 ? 21.391 -6.349 -6.744 1.00 60.31 87 ALA A N 1
ATOM 641 C CA . ALA A 1 87 ? 22.736 -6.790 -7.101 1.00 60.31 87 ALA A CA 1
ATOM 642 C C . ALA A 1 87 ? 22.973 -8.235 -6.625 1.00 60.31 87 ALA A C 1
ATOM 644 O O . ALA A 1 87 ? 22.768 -8.576 -5.456 1.00 60.31 87 ALA A O 1
ATOM 645 N N . CYS A 1 88 ? 23.428 -9.085 -7.545 1.00 64.06 88 CYS A N 1
ATOM 646 C CA . CYS A 1 88 ? 23.731 -10.489 -7.277 1.00 64.06 88 CYS A CA 1
ATOM 647 C C . CYS A 1 88 ? 24.794 -10.641 -6.176 1.00 64.06 88 CYS A C 1
ATOM 649 O O . CYS A 1 88 ? 25.805 -9.942 -6.192 1.00 64.06 88 CYS A O 1
ATOM 651 N N . GLY A 1 89 ? 24.584 -11.582 -5.249 1.00 58.94 89 GLY A N 1
ATOM 652 C CA . GLY A 1 89 ? 25.532 -11.880 -4.167 1.00 58.94 89 GLY A CA 1
ATOM 653 C C . GLY A 1 89 ? 25.465 -10.938 -2.959 1.00 58.94 89 GLY A C 1
ATOM 654 O O . GLY A 1 89 ? 26.338 -11.009 -2.099 1.00 58.94 89 GLY A O 1
ATOM 655 N N . THR A 1 90 ? 24.452 -10.074 -2.878 1.00 61.09 90 THR A N 1
ATOM 656 C CA . THR A 1 90 ? 24.150 -9.308 -1.659 1.00 61.09 90 THR A CA 1
ATOM 657 C C . THR A 1 90 ? 23.144 -10.057 -0.780 1.00 61.09 90 THR A C 1
ATOM 659 O O . THR A 1 90 ? 22.422 -10.930 -1.261 1.00 61.09 90 THR A O 1
ATOM 662 N N . GLU A 1 91 ? 23.094 -9.715 0.511 1.00 56.12 91 GLU A N 1
ATOM 663 C CA . GLU A 1 91 ? 22.135 -10.274 1.484 1.00 56.12 91 GLU A CA 1
ATOM 664 C C . GLU A 1 91 ? 20.670 -10.090 1.043 1.00 56.12 91 GLU A C 1
ATOM 666 O O . GLU A 1 91 ? 19.816 -10.912 1.357 1.00 56.12 91 GLU A O 1
ATOM 671 N N . TRP A 1 92 ? 20.396 -9.058 0.240 1.00 58.56 92 TRP A N 1
ATOM 672 C CA . TRP A 1 92 ? 19.053 -8.605 -0.129 1.00 58.56 92 TRP A CA 1
ATOM 673 C C . TRP A 1 92 ? 18.597 -9.064 -1.521 1.00 58.56 92 TRP A C 1
ATOM 675 O O . TRP A 1 92 ? 17.841 -8.365 -2.197 1.00 58.56 92 TRP A O 1
ATOM 685 N N . HIS A 1 93 ? 19.055 -10.227 -1.994 1.00 61.19 93 HIS A N 1
ATOM 686 C CA . HIS A 1 93 ? 18.610 -10.737 -3.291 1.00 61.19 93 HIS A CA 1
ATOM 687 C C . HIS A 1 93 ? 17.225 -11.414 -3.178 1.00 61.19 93 HIS A C 1
ATOM 689 O O . HIS A 1 93 ? 17.075 -12.511 -2.639 1.00 61.19 93 HIS A O 1
ATOM 695 N N . TYR A 1 94 ? 16.189 -10.796 -3.750 1.00 61.59 94 TYR A N 1
ATOM 696 C CA . TYR A 1 94 ? 14.847 -11.387 -3.831 1.00 61.59 94 TYR A CA 1
ATOM 697 C C . TYR A 1 94 ? 14.452 -11.619 -5.292 1.00 61.59 94 TYR A C 1
ATOM 699 O O . TYR A 1 94 ? 14.043 -10.705 -6.007 1.00 61.59 94 TYR A O 1
ATOM 707 N N . GLY A 1 95 ? 14.575 -12.868 -5.754 1.00 64.81 95 GLY A N 1
ATOM 708 C CA . GLY A 1 95 ? 14.255 -13.245 -7.133 1.00 64.81 95 GLY A CA 1
ATOM 709 C C . GLY A 1 95 ? 15.444 -13.128 -8.094 1.00 64.81 95 GLY A C 1
ATOM 710 O O . GLY A 1 95 ? 16.511 -13.676 -7.822 1.00 64.81 95 GLY A O 1
ATOM 711 N N . ALA A 1 96 ? 15.234 -12.506 -9.259 1.00 64.88 96 ALA A N 1
ATOM 712 C CA . ALA A 1 96 ? 16.252 -12.377 -10.304 1.00 64.88 96 ALA A CA 1
ATOM 713 C C . ALA A 1 96 ? 17.206 -11.208 -10.011 1.00 64.88 96 ALA A C 1
ATOM 715 O O . ALA A 1 96 ? 16.761 -10.124 -9.653 1.00 64.88 96 ALA A O 1
ATOM 716 N N . CYS A 1 97 ? 18.509 -11.414 -10.208 1.00 70.31 97 CYS A N 1
ATOM 717 C CA . CYS A 1 97 ? 19.488 -10.341 -10.066 1.00 70.31 97 CYS A CA 1
ATOM 718 C C . CYS A 1 97 ? 19.381 -9.345 -11.222 1.00 70.31 97 CYS A C 1
ATOM 720 O O . CYS A 1 97 ? 19.595 -9.718 -12.379 1.00 70.31 97 CYS A O 1
ATOM 722 N N . THR A 1 98 ? 19.101 -8.085 -10.902 1.00 68.88 98 THR A N 1
ATOM 723 C CA . THR A 1 98 ? 19.026 -6.976 -11.856 1.00 68.88 98 THR A CA 1
ATOM 724 C C . THR A 1 98 ? 19.657 -5.727 -11.246 1.00 68.88 98 THR A C 1
ATOM 726 O O . THR A 1 98 ? 19.502 -5.443 -10.060 1.00 68.88 98 THR A O 1
ATOM 729 N N . ASP A 1 99 ? 20.353 -4.944 -12.066 1.00 73.44 99 ASP A N 1
ATOM 730 C CA . ASP A 1 99 ? 20.881 -3.622 -11.700 1.00 73.44 99 ASP A CA 1
ATOM 731 C C . ASP A 1 99 ? 19.793 -2.532 -11.680 1.00 73.44 99 ASP A C 1
ATOM 733 O O . ASP A 1 99 ? 20.068 -1.382 -11.349 1.00 73.44 99 ASP A O 1
ATOM 737 N N . GLN A 1 100 ? 18.556 -2.903 -12.016 1.00 77.31 100 GLN A N 1
ATOM 738 C CA . GLN A 1 100 ? 17.380 -2.042 -12.043 1.00 77.31 100 GLN A CA 1
ATOM 739 C C . GLN A 1 100 ? 16.294 -2.555 -11.089 1.00 77.31 100 GLN A C 1
ATOM 741 O O . GLN A 1 100 ? 16.205 -3.770 -10.877 1.00 77.31 100 GLN A O 1
ATOM 746 N N . PRO A 1 101 ? 15.433 -1.664 -10.564 1.00 83.94 101 PRO A N 1
ATOM 747 C CA . PRO A 1 101 ? 14.207 -2.054 -9.877 1.00 83.94 101 PRO A CA 1
ATOM 748 C C . PRO A 1 101 ? 13.302 -2.928 -10.751 1.00 83.94 101 PRO A C 1
ATOM 750 O O . PRO A 1 101 ? 13.289 -2.839 -11.983 1.00 83.94 101 PRO A O 1
ATOM 753 N N . GLN A 1 102 ? 12.475 -3.750 -10.112 1.00 87.94 102 GLN A N 1
ATOM 754 C CA . GLN A 1 102 ? 11.534 -4.634 -10.795 1.00 87.94 102 GLN A CA 1
ATOM 755 C C . GLN A 1 102 ? 10.230 -3.889 -11.110 1.00 87.94 102 GLN A C 1
ATOM 757 O O . GLN A 1 102 ? 9.183 -4.197 -10.544 1.00 87.94 102 GLN A O 1
ATOM 762 N N . TYR A 1 103 ? 10.266 -2.925 -12.037 1.00 89.62 103 TYR A N 1
ATOM 763 C CA . TYR A 1 103 ? 9.137 -2.023 -12.334 1.00 89.62 103 TYR A CA 1
ATOM 764 C C . TYR A 1 103 ? 7.788 -2.732 -12.525 1.00 89.62 103 TYR A C 1
ATOM 766 O O . TYR A 1 103 ? 6.775 -2.298 -11.983 1.00 89.62 103 TYR A O 1
ATOM 774 N N . GLY A 1 104 ? 7.761 -3.847 -13.264 1.00 92.69 104 GLY A N 1
ATOM 775 C CA . GLY A 1 104 ? 6.534 -4.626 -13.448 1.00 92.69 104 GLY A CA 1
ATOM 776 C C . GLY A 1 104 ? 6.001 -5.210 -12.135 1.00 92.69 104 GLY A C 1
ATOM 777 O O . GLY A 1 104 ? 4.803 -5.153 -11.881 1.00 92.69 104 GLY A O 1
ATOM 778 N N . ARG A 1 105 ? 6.882 -5.712 -11.260 1.00 92.62 105 ARG A N 1
ATOM 779 C CA . ARG A 1 105 ? 6.489 -6.213 -9.934 1.00 92.62 105 ARG A CA 1
ATOM 780 C C . ARG A 1 105 ? 6.064 -5.092 -9.009 1.00 92.62 105 ARG A C 1
ATOM 782 O O . ARG A 1 105 ? 5.056 -5.239 -8.341 1.00 92.62 105 ARG A O 1
ATOM 789 N N . LEU A 1 106 ? 6.741 -3.952 -9.045 1.00 92.19 106 LEU A N 1
ATOM 790 C CA . LEU A 1 106 ? 6.349 -2.795 -8.251 1.00 92.19 106 LEU A CA 1
ATOM 791 C C . LEU A 1 106 ? 4.916 -2.341 -8.568 1.00 92.19 106 LEU A C 1
ATOM 793 O O . LEU A 1 106 ? 4.141 -2.078 -7.650 1.00 92.19 106 LEU A O 1
ATOM 797 N N . ILE A 1 107 ? 4.554 -2.279 -9.855 1.00 94.62 107 ILE A N 1
ATOM 798 C CA . ILE A 1 107 ? 3.188 -1.943 -10.282 1.00 94.62 107 ILE A CA 1
ATOM 799 C C . ILE A 1 107 ? 2.191 -2.989 -9.776 1.00 94.62 107 ILE A C 1
ATOM 801 O O . ILE A 1 107 ? 1.132 -2.622 -9.276 1.00 94.62 107 ILE A O 1
ATOM 805 N N . GLU A 1 108 ? 2.517 -4.278 -9.897 1.00 96.38 108 GLU A N 1
ATOM 806 C CA . GLU A 1 108 ? 1.657 -5.366 -9.418 1.00 96.38 108 GLU A CA 1
ATOM 807 C C . GLU A 1 108 ? 1.434 -5.308 -7.900 1.00 96.38 108 GLU A C 1
ATOM 809 O O . GLU A 1 108 ? 0.286 -5.350 -7.467 1.00 96.38 108 GLU A O 1
ATOM 814 N N . GLU A 1 109 ? 2.497 -5.168 -7.105 1.00 96.19 109 GLU A N 1
ATOM 815 C CA . GLU A 1 109 ? 2.425 -5.115 -5.637 1.00 96.19 109 GLU A CA 1
ATOM 816 C C . GLU A 1 109 ? 1.691 -3.846 -5.163 1.00 96.19 109 GLU A C 1
ATOM 818 O O . GLU A 1 109 ? 0.852 -3.904 -4.265 1.00 96.19 109 GLU A O 1
ATOM 823 N N . THR A 1 110 ? 1.914 -2.704 -5.827 1.00 95.44 110 THR A N 1
ATOM 824 C CA . THR A 1 110 ? 1.192 -1.453 -5.528 1.00 95.44 110 THR A CA 1
ATOM 825 C C . THR A 1 110 ? -0.294 -1.562 -5.884 1.00 95.44 110 THR A C 1
ATOM 827 O O . THR A 1 110 ? -1.151 -1.073 -5.145 1.00 95.44 110 THR A O 1
ATOM 830 N N . ALA A 1 111 ? -0.630 -2.214 -7.002 1.00 96.94 111 ALA A N 1
ATOM 831 C CA . ALA A 1 111 ? -2.019 -2.472 -7.375 1.00 96.94 111 ALA A CA 1
ATOM 832 C C . ALA A 1 111 ? -2.711 -3.397 -6.359 1.00 96.94 111 ALA A C 1
ATOM 834 O O . ALA A 1 111 ? -3.818 -3.092 -5.923 1.00 96.94 111 ALA A O 1
ATOM 835 N N . GLU A 1 112 ? -2.043 -4.465 -5.911 1.00 97.38 112 GLU A N 1
ATOM 836 C CA . GLU A 1 112 ? -2.588 -5.355 -4.877 1.00 97.38 112 GLU A CA 1
ATOM 837 C C . GLU A 1 112 ? -2.761 -4.654 -3.518 1.00 97.38 112 GLU A C 1
ATOM 839 O O . GLU A 1 112 ? -3.750 -4.902 -2.822 1.00 97.38 112 GLU A O 1
ATOM 844 N N . PHE A 1 113 ? -1.858 -3.740 -3.145 1.00 98.31 113 PHE A N 1
ATOM 845 C CA . PHE A 1 113 ? -2.034 -2.903 -1.955 1.00 98.31 113 PHE A CA 1
ATOM 846 C C . PHE A 1 113 ? -3.255 -1.982 -2.074 1.00 98.31 113 PHE A C 1
ATOM 848 O O . PHE A 1 113 ? -4.060 -1.899 -1.143 1.00 98.31 113 PHE A O 1
ATOM 855 N N . ASN A 1 114 ? -3.468 -1.365 -3.239 1.00 98.44 114 ASN A N 1
ATOM 856 C CA . ASN A 1 114 ? -4.666 -0.560 -3.500 1.00 98.44 114 ASN A CA 1
ATOM 857 C C . ASN A 1 114 ? -5.960 -1.392 -3.448 1.00 98.44 114 ASN A C 1
ATOM 859 O O . ASN A 1 114 ? -6.980 -0.918 -2.935 1.00 98.44 114 ASN A O 1
ATOM 863 N N . ASP A 1 115 ? -5.933 -2.640 -3.918 1.00 98.69 115 ASP A N 1
ATOM 864 C CA . ASP A 1 115 ? -7.067 -3.563 -3.801 1.00 98.69 115 ASP A CA 1
ATOM 865 C C . ASP A 1 115 ? -7.346 -3.934 -2.334 1.00 98.69 115 ASP A C 1
ATOM 867 O O . ASP A 1 115 ? -8.507 -4.043 -1.923 1.00 98.69 115 ASP A O 1
ATOM 871 N N . ALA A 1 116 ? -6.302 -4.078 -1.511 1.00 98.81 116 ALA A N 1
ATOM 872 C CA . ALA A 1 116 ? -6.442 -4.303 -0.075 1.00 98.81 116 ALA A CA 1
ATOM 873 C C . ALA A 1 116 ? -7.044 -3.084 0.643 1.00 98.81 116 ALA A C 1
ATOM 875 O O . ALA A 1 116 ? -7.990 -3.243 1.417 1.00 98.81 116 ALA A O 1
ATOM 876 N N . VAL A 1 117 ? -6.582 -1.868 0.331 1.00 98.81 117 VAL A N 1
ATOM 877 C CA . VAL A 1 117 ? -7.186 -0.614 0.821 1.00 98.81 117 VAL A CA 1
ATOM 878 C C . VAL A 1 117 ? -8.657 -0.525 0.405 1.00 98.81 117 VAL A C 1
ATOM 880 O O . VAL A 1 117 ? -9.518 -0.234 1.237 1.00 98.81 117 VAL A O 1
ATOM 883 N N . SER A 1 118 ? -8.976 -0.859 -0.849 1.00 98.81 118 SER A N 1
ATOM 884 C CA . SER A 1 118 ? -10.356 -0.893 -1.353 1.00 98.81 118 SER A CA 1
ATOM 885 C C . SER A 1 118 ? -11.224 -1.902 -0.595 1.00 98.81 118 SER A C 1
ATOM 887 O O . SER A 1 118 ? -12.381 -1.615 -0.284 1.00 98.81 118 SER A O 1
ATOM 889 N N . ALA A 1 119 ? -10.669 -3.062 -0.231 1.00 98.75 119 ALA A N 1
ATOM 890 C CA . ALA A 1 119 ? -11.360 -4.047 0.595 1.00 98.75 119 ALA A CA 1
ATOM 891 C C . ALA A 1 119 ? -11.646 -3.529 2.016 1.00 98.75 119 ALA A C 1
ATOM 893 O O . ALA A 1 119 ? -12.733 -3.789 2.539 1.00 98.75 119 ALA A O 1
ATOM 894 N N . VAL A 1 120 ? -10.719 -2.777 2.627 1.00 98.81 120 VAL A N 1
ATOM 895 C CA . VAL A 1 120 ? -10.952 -2.125 3.929 1.00 98.81 120 VAL A CA 1
ATOM 896 C C . VAL A 1 120 ? -12.033 -1.056 3.813 1.00 98.81 120 VAL A C 1
ATOM 898 O O . VAL A 1 120 ? -12.957 -1.055 4.622 1.00 98.81 120 VAL A O 1
ATOM 901 N N . ILE A 1 121 ? -11.971 -0.191 2.795 1.00 98.88 121 ILE A N 1
ATOM 902 C CA . ILE A 1 121 ? -12.992 0.839 2.545 1.00 98.88 121 ILE A CA 1
ATOM 903 C C . ILE A 1 121 ? -14.374 0.192 2.419 1.00 98.88 121 ILE A C 1
ATOM 905 O O . ILE A 1 121 ? -15.296 0.575 3.133 1.00 98.88 121 ILE A O 1
ATOM 909 N N . ALA A 1 122 ? -14.512 -0.837 1.579 1.00 98.69 122 ALA A N 1
ATOM 910 C CA . ALA A 1 122 ? -15.779 -1.542 1.402 1.00 98.69 122 ALA A CA 1
ATOM 911 C C . ALA A 1 122 ? -16.292 -2.170 2.709 1.00 98.69 122 ALA A C 1
ATOM 913 O O . ALA A 1 122 ? -17.498 -2.168 2.962 1.00 98.69 122 ALA A O 1
ATOM 914 N N . TRP A 1 123 ? -15.392 -2.691 3.549 1.00 98.50 123 TRP A N 1
ATOM 915 C CA . TRP A 1 123 ? -15.759 -3.194 4.868 1.00 98.50 123 TRP A CA 1
ATOM 916 C C . TRP A 1 123 ? -16.219 -2.060 5.793 1.00 98.50 123 TRP A C 1
ATOM 918 O O . TRP A 1 123 ? -17.264 -2.208 6.418 1.00 98.50 123 TRP A O 1
ATOM 928 N N . ILE A 1 124 ? -15.525 -0.919 5.839 1.00 98.69 124 ILE A N 1
ATOM 929 C CA . ILE A 1 124 ? -15.912 0.246 6.656 1.00 98.69 124 ILE A CA 1
ATOM 930 C C . ILE A 1 124 ? -17.324 0.721 6.304 1.00 98.69 124 ILE A C 1
ATOM 932 O O . ILE A 1 124 ? -18.155 0.874 7.201 1.00 98.69 124 ILE A O 1
ATOM 936 N N . GLU A 1 125 ? -17.627 0.884 5.012 1.00 98.44 125 GLU A N 1
ATOM 937 C CA . GLU A 1 125 ? -18.956 1.316 4.546 1.00 98.44 125 GLU A CA 1
ATOM 938 C C . GLU A 1 125 ? -20.075 0.359 5.001 1.00 98.44 125 GLU A C 1
ATOM 940 O O . GLU A 1 125 ? -21.202 0.780 5.248 1.00 98.44 125 GLU A O 1
ATOM 945 N N . GLN A 1 126 ? -19.766 -0.929 5.176 1.00 97.56 126 GLN A N 1
ATOM 946 C CA . GLN A 1 126 ? -20.717 -1.950 5.633 1.00 97.56 126 GLN A CA 1
ATOM 947 C C . GLN A 1 126 ? -20.723 -2.154 7.157 1.00 97.56 126 GLN A C 1
ATOM 949 O O . GLN A 1 126 ? -21.583 -2.864 7.673 1.00 97.56 126 GLN A O 1
ATOM 954 N N . ASN A 1 127 ? -19.778 -1.559 7.890 1.00 96.69 127 ASN A N 1
ATOM 955 C CA . ASN A 1 127 ? -19.556 -1.817 9.316 1.00 96.69 127 ASN A CA 1
ATOM 956 C C . ASN A 1 127 ? -19.550 -0.518 10.128 1.00 96.69 127 ASN A C 1
ATOM 958 O O . ASN A 1 127 ? -18.655 -0.251 10.930 1.00 96.69 127 ASN A O 1
ATOM 962 N N . GLY A 1 128 ? -20.594 0.290 9.933 1.00 95.56 128 GLY A N 1
ATOM 963 C CA . GLY A 1 128 ? -20.830 1.501 10.717 1.00 95.56 128 GLY A CA 1
ATOM 964 C C . GLY A 1 128 ? -20.238 2.782 10.133 1.00 95.56 128 GLY A C 1
ATOM 965 O O . GLY A 1 128 ? -20.363 3.831 10.762 1.00 95.56 128 GLY A O 1
ATOM 966 N N . GLY A 1 129 ? -19.628 2.709 8.948 1.00 98.25 129 GLY A N 1
ATOM 967 C CA . GLY A 1 129 ? -19.129 3.864 8.211 1.00 98.25 129 GLY A CA 1
ATOM 968 C C . GLY A 1 129 ? -17.953 4.568 8.888 1.00 98.25 129 GLY A C 1
ATOM 969 O O . GLY A 1 129 ? -17.364 4.087 9.859 1.00 98.25 129 GLY A O 1
ATOM 970 N N . TRP A 1 130 ? -17.608 5.737 8.359 1.00 98.19 130 TRP A N 1
ATOM 971 C CA . TRP A 1 130 ? -16.448 6.524 8.791 1.00 98.19 130 TRP A CA 1
ATOM 972 C C . TRP A 1 130 ? -16.574 7.114 10.202 1.00 98.19 130 TRP A C 1
ATOM 974 O O . TRP A 1 130 ? -15.560 7.420 10.818 1.00 98.19 130 TRP A O 1
ATOM 984 N N . GLU A 1 131 ? -17.787 7.201 10.752 1.00 96.38 131 GLU A N 1
ATOM 985 C CA . GLU A 1 131 ? -18.018 7.650 12.136 1.00 96.38 131 GLU A CA 1
ATOM 986 C C . GLU A 1 131 ? -17.551 6.626 13.180 1.00 96.38 131 GLU A C 1
ATOM 988 O O . GLU A 1 131 ? -17.299 6.956 14.338 1.00 96.38 131 GLU A O 1
ATOM 993 N N . ARG A 1 132 ? -17.435 5.355 12.781 1.00 95.56 132 ARG A N 1
ATOM 994 C CA . ARG A 1 132 ? -17.083 4.245 13.679 1.00 95.56 132 ARG A CA 1
ATOM 995 C C . ARG A 1 132 ? -15.727 3.623 13.387 1.00 95.56 132 ARG A C 1
ATOM 997 O O . ARG A 1 132 ? -15.322 2.714 14.105 1.00 95.56 132 ARG A O 1
ATOM 1004 N N . ASN A 1 133 ? -15.052 4.074 12.337 1.00 98.00 133 ASN A N 1
ATOM 1005 C CA . ASN A 1 133 ? -13.835 3.449 11.845 1.00 98.00 133 ASN A CA 1
ATOM 1006 C C . ASN A 1 133 ? -12.807 4.511 11.469 1.00 98.00 133 ASN A C 1
ATOM 1008 O O . ASN A 1 133 ? -13.163 5.547 10.916 1.00 98.00 133 ASN A O 1
ATOM 1012 N N . LEU A 1 134 ? -11.537 4.201 11.713 1.00 98.25 134 LEU A N 1
ATOM 1013 C CA . LEU A 1 134 ? -10.388 4.986 11.284 1.00 98.25 134 LEU A CA 1
ATOM 1014 C C . LEU A 1 134 ? -9.550 4.138 10.330 1.00 98.25 134 LEU A C 1
ATOM 1016 O O . LEU A 1 134 ? -9.136 3.035 10.685 1.00 98.25 134 LEU A O 1
ATOM 1020 N N . LEU A 1 135 ? -9.285 4.662 9.136 1.00 98.75 135 LEU A N 1
ATOM 1021 C CA . LEU A 1 135 ? -8.301 4.105 8.213 1.00 98.75 135 LEU A CA 1
ATOM 1022 C C . LEU A 1 135 ? -7.132 5.075 8.098 1.00 98.75 135 LEU A C 1
ATOM 1024 O O . LEU A 1 135 ? -7.340 6.247 7.785 1.00 98.75 135 LEU A O 1
ATOM 1028 N N . ILE A 1 136 ? -5.922 4.564 8.309 1.00 98.69 136 ILE A N 1
ATOM 1029 C CA . ILE A 1 136 ? -4.663 5.262 8.053 1.00 98.69 136 ILE A CA 1
ATOM 1030 C C . ILE A 1 136 ? -3.899 4.448 7.008 1.00 98.69 136 ILE A C 1
ATOM 1032 O O . ILE A 1 136 ? -3.738 3.239 7.162 1.00 98.69 136 ILE A O 1
ATOM 1036 N N . VAL A 1 137 ? -3.441 5.114 5.952 1.00 98.50 137 VAL A N 1
ATOM 1037 C CA . VAL A 1 137 ? -2.585 4.555 4.904 1.00 98.50 137 VAL A CA 1
ATOM 1038 C C . VAL A 1 137 ? -1.318 5.398 4.860 1.00 98.50 137 VAL A C 1
ATOM 1040 O O . VAL A 1 137 ? -1.386 6.614 4.702 1.00 98.50 137 VAL A O 1
ATOM 1043 N N . THR A 1 138 ? -0.168 4.761 5.028 1.00 96.94 138 THR A N 1
ATOM 1044 C CA . THR A 1 138 ? 1.154 5.397 4.987 1.00 96.94 138 THR A CA 1
ATOM 1045 C C . THR A 1 138 ? 2.176 4.365 4.523 1.00 96.94 138 THR A C 1
ATOM 1047 O O . THR A 1 138 ? 1.866 3.175 4.477 1.00 96.94 138 THR A O 1
ATOM 1050 N N . THR A 1 139 ? 3.385 4.816 4.210 1.00 94.56 139 THR A N 1
ATOM 1051 C CA . THR A 1 139 ? 4.570 3.955 4.100 1.00 94.56 139 THR A CA 1
ATOM 1052 C C . THR A 1 139 ? 5.509 4.237 5.276 1.00 94.56 139 THR A C 1
ATOM 1054 O O . THR A 1 139 ? 5.406 5.289 5.917 1.00 94.56 139 THR A O 1
ATOM 1057 N N . ASP A 1 140 ? 6.353 3.275 5.616 1.00 94.69 140 ASP A N 1
ATOM 1058 C CA . ASP A 1 140 ? 7.330 3.343 6.705 1.00 94.69 140 ASP A CA 1
ATOM 1059 C C . ASP A 1 140 ? 8.560 4.182 6.330 1.00 94.69 140 ASP A C 1
ATOM 1061 O O . ASP A 1 140 ? 9.072 4.936 7.163 1.00 94.69 140 ASP A O 1
ATOM 1065 N N . HIS A 1 141 ? 8.978 4.110 5.066 1.00 94.00 141 HIS A N 1
ATOM 1066 C CA . HIS A 1 141 ? 9.990 4.967 4.454 1.00 94.00 141 HIS A CA 1
ATOM 1067 C C . HIS A 1 141 ? 9.765 5.130 2.940 1.00 94.00 141 HIS A C 1
ATOM 1069 O O . HIS A 1 141 ? 8.826 4.580 2.363 1.00 94.00 141 HIS A O 1
ATOM 1075 N N . ASP A 1 142 ? 10.608 5.949 2.307 1.00 89.25 142 ASP A N 1
ATOM 1076 C CA . ASP A 1 142 ? 10.642 6.158 0.858 1.00 89.25 142 ASP A CA 1
ATOM 1077 C C . ASP A 1 142 ? 11.741 5.291 0.215 1.00 89.25 142 ASP A C 1
ATOM 1079 O O . ASP A 1 142 ? 12.755 5.008 0.849 1.00 89.25 142 ASP A O 1
ATOM 1083 N N . ASN A 1 143 ? 11.591 4.926 -1.061 1.00 85.38 143 ASN A N 1
ATOM 1084 C CA . ASN A 1 143 ? 12.613 4.236 -1.876 1.00 85.38 143 ASN A CA 1
ATOM 1085 C C . ASN A 1 143 ? 13.035 5.093 -3.080 1.00 85.38 143 ASN A C 1
ATOM 1087 O O . ASN A 1 143 ? 13.476 4.586 -4.112 1.00 85.38 143 ASN A O 1
ATOM 1091 N N . SER A 1 144 ? 12.906 6.414 -2.936 1.00 80.00 144 SER A N 1
ATOM 1092 C CA . SER A 1 144 ? 12.731 7.389 -4.009 1.00 80.00 144 SER A CA 1
ATOM 1093 C C . SER A 1 144 ? 11.348 7.277 -4.653 1.00 80.00 144 SER A C 1
ATOM 1095 O O . SER A 1 144 ? 10.914 6.211 -5.075 1.00 80.00 144 SER A O 1
ATOM 1097 N N . MET A 1 145 ? 10.660 8.406 -4.806 1.00 83.38 145 MET A N 1
ATOM 1098 C CA . MET A 1 145 ? 9.407 8.464 -5.559 1.00 83.38 145 MET A CA 1
ATOM 1099 C C . MET A 1 145 ? 9.619 8.010 -7.023 1.00 83.38 145 MET A C 1
ATOM 1101 O O . MET A 1 145 ? 10.592 8.449 -7.649 1.00 83.38 145 MET A O 1
ATOM 1105 N N . PRO A 1 146 ? 8.701 7.212 -7.610 1.00 87.88 146 PRO A N 1
ATOM 1106 C CA . PRO A 1 146 ? 8.643 6.985 -9.052 1.00 87.88 146 PRO A CA 1
ATOM 1107 C C . PRO A 1 146 ? 8.607 8.301 -9.840 1.00 87.88 146 PRO A C 1
ATOM 1109 O O . PRO A 1 146 ? 7.734 9.143 -9.632 1.00 87.88 146 PRO A O 1
ATOM 1112 N N . MET A 1 147 ? 9.544 8.473 -10.766 1.00 90.81 147 MET A N 1
ATOM 1113 C CA . MET A 1 147 ? 9.687 9.657 -11.621 1.00 90.81 147 MET A CA 1
ATOM 1114 C C . MET A 1 147 ? 9.790 9.235 -13.093 1.00 90.81 147 MET A C 1
ATOM 1116 O O . MET A 1 147 ? 9.707 8.051 -13.414 1.00 90.81 147 MET A O 1
ATOM 1120 N N . GLY A 1 148 ? 9.944 10.196 -14.000 1.00 93.06 148 GLY A N 1
ATOM 1121 C CA . GLY A 1 148 ? 10.148 9.960 -15.426 1.00 93.06 148 GLY A CA 1
ATOM 1122 C C . GLY A 1 148 ? 11.461 9.234 -15.769 1.00 93.06 148 GLY A C 1
ATOM 1123 O O . GLY A 1 148 ? 12.293 8.979 -14.894 1.00 93.06 148 GLY A O 1
ATOM 1124 N N . PRO A 1 149 ? 11.649 8.843 -17.042 1.00 92.06 149 PRO A N 1
ATOM 1125 C CA . PRO A 1 149 ? 12.798 8.043 -17.484 1.00 92.06 149 PRO A CA 1
ATOM 1126 C C . PRO A 1 149 ? 14.173 8.689 -17.239 1.00 92.06 149 PRO A C 1
ATOM 1128 O O . PRO A 1 149 ? 15.147 7.979 -16.994 1.00 92.06 149 PRO A O 1
ATOM 1131 N N . ASP A 1 150 ? 14.248 10.017 -17.272 1.00 90.69 150 ASP A N 1
ATOM 1132 C CA . ASP A 1 150 ? 15.443 10.842 -17.093 1.00 90.69 150 ASP A CA 1
ATOM 1133 C C . ASP A 1 150 ? 15.567 11.407 -15.660 1.00 90.69 150 ASP A C 1
ATOM 1135 O O . ASP A 1 150 ? 16.353 12.332 -15.425 1.00 90.69 150 ASP A O 1
ATOM 1139 N N . ALA A 1 151 ? 14.875 10.827 -14.666 1.00 87.94 151 ALA A N 1
ATOM 1140 C CA . ALA A 1 151 ? 14.890 11.247 -13.251 1.00 87.94 151 ALA A CA 1
ATOM 1141 C C . ALA A 1 151 ? 16.296 11.402 -12.632 1.00 87.94 151 ALA A C 1
ATOM 1143 O O . ALA A 1 151 ? 16.518 12.172 -11.688 1.00 87.94 151 ALA A O 1
ATOM 1144 N N . GLN A 1 152 ? 17.265 10.682 -13.196 1.00 83.44 152 GLN A N 1
ATOM 1145 C CA . GLN A 1 152 ? 18.692 10.751 -12.880 1.00 83.44 152 GLN A CA 1
ATOM 1146 C C . GLN A 1 152 ? 19.299 12.139 -13.139 1.00 83.44 152 GLN A C 1
ATOM 1148 O O . GLN A 1 152 ? 20.211 12.565 -12.434 1.00 83.44 152 GLN A O 1
ATOM 1153 N N . LYS A 1 153 ? 18.778 12.859 -14.137 1.00 89.62 153 LYS A N 1
ATOM 1154 C CA . LY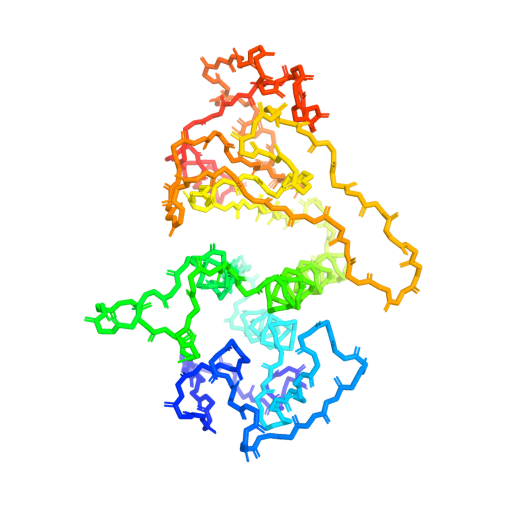S A 1 153 ? 19.239 14.188 -14.564 1.00 89.62 153 LYS A CA 1
ATOM 1155 C C . LYS A 1 153 ? 18.218 15.278 -14.250 1.00 89.62 153 LYS A C 1
ATOM 1157 O O . LYS A 1 153 ? 18.605 16.389 -13.900 1.00 89.62 153 LYS A O 1
ATOM 1162 N N . VAL A 1 154 ? 16.928 14.961 -14.353 1.00 90.19 154 VAL A N 1
ATOM 1163 C CA . VAL A 1 154 ? 15.824 15.907 -14.171 1.00 90.19 154 VAL A CA 1
ATOM 1164 C C . VAL A 1 154 ? 15.068 15.543 -12.896 1.00 90.19 154 VAL A C 1
ATOM 1166 O O . VAL A 1 154 ? 14.329 14.566 -12.845 1.00 90.19 154 VAL A O 1
ATOM 1169 N N . ALA A 1 155 ? 15.271 16.319 -11.830 1.00 87.06 155 ALA A N 1
ATOM 1170 C CA . ALA A 1 155 ? 14.557 16.098 -10.575 1.00 87.06 155 ALA A CA 1
ATOM 1171 C C . ALA A 1 155 ? 13.041 16.276 -10.769 1.00 87.06 155 ALA A C 1
ATOM 1173 O O . ALA A 1 155 ? 12.613 17.243 -11.400 1.00 87.06 155 ALA A O 1
ATOM 1174 N N . PHE A 1 156 ? 12.248 15.365 -10.194 1.00 87.25 156 PHE A N 1
ATOM 1175 C CA . PHE A 1 156 ? 10.781 15.372 -10.272 1.00 87.25 156 PHE A CA 1
ATOM 1176 C C . PHE A 1 156 ? 10.225 15.347 -11.704 1.00 87.25 156 PHE A C 1
ATOM 1178 O O . PHE A 1 156 ? 9.146 15.882 -11.961 1.00 87.25 156 PHE A O 1
ATOM 1185 N N . GLU A 1 157 ? 10.951 14.737 -12.647 1.00 91.62 157 GLU A N 1
ATOM 1186 C CA . GLU A 1 157 ? 10.413 14.500 -13.983 1.00 91.62 157 GLU A CA 1
ATOM 1187 C C . GLU A 1 157 ? 9.100 13.698 -13.884 1.00 91.62 157 GLU A C 1
ATOM 1189 O O . GLU A 1 157 ? 9.056 12.693 -13.167 1.00 91.62 157 GLU A O 1
ATOM 1194 N N . PRO A 1 158 ? 8.024 14.104 -14.579 1.00 90.94 158 PRO A N 1
ATOM 1195 C CA . PRO A 1 158 ? 6.781 13.345 -14.589 1.00 90.94 158 PRO A CA 1
ATOM 1196 C C . PRO A 1 158 ? 6.955 11.955 -15.206 1.00 90.94 158 PRO A C 1
ATOM 1198 O O . PRO A 1 158 ? 7.617 11.793 -16.231 1.00 90.94 158 PRO A O 1
ATOM 1201 N N . VAL A 1 159 ? 6.279 10.959 -14.631 1.00 93.81 159 VAL A N 1
ATOM 1202 C CA . VAL A 1 159 ? 6.159 9.627 -15.240 1.00 93.81 159 VAL A CA 1
ATOM 1203 C C . VAL A 1 159 ? 5.555 9.756 -16.642 1.00 93.81 159 VAL A C 1
ATOM 1205 O O . VAL A 1 159 ? 4.507 10.381 -16.836 1.00 93.81 159 VAL A O 1
ATOM 1208 N N . ARG A 1 160 ? 6.199 9.140 -17.637 1.00 96.31 160 ARG A N 1
ATOM 1209 C CA . ARG A 1 160 ? 5.753 9.201 -19.030 1.00 96.31 160 ARG A CA 1
ATOM 1210 C C . ARG A 1 160 ? 4.656 8.171 -19.285 1.00 96.31 160 ARG A C 1
ATOM 1212 O O . ARG A 1 160 ? 4.876 6.965 -19.184 1.00 96.31 160 ARG A O 1
ATOM 1219 N N . ASN A 1 161 ? 3.484 8.641 -19.700 1.00 95.88 161 ASN A N 1
ATOM 1220 C CA . ASN A 1 161 ? 2.418 7.771 -20.187 1.00 95.88 161 ASN A CA 1
ATOM 1221 C C . ASN A 1 161 ? 2.759 7.253 -21.598 1.00 95.88 161 ASN A C 1
ATOM 1223 O O . ASN A 1 161 ? 2.748 8.018 -22.561 1.00 95.88 161 ASN A O 1
ATOM 1227 N N . ASN A 1 162 ? 3.043 5.955 -21.718 1.00 96.56 162 ASN A N 1
ATOM 1228 C CA . ASN A 1 162 ? 3.352 5.292 -22.992 1.00 96.56 162 ASN A CA 1
ATOM 1229 C C . ASN A 1 162 ? 2.118 4.675 -23.681 1.00 96.56 162 ASN A C 1
ATOM 1231 O O . ASN A 1 162 ? 2.255 3.991 -24.693 1.00 96.56 162 ASN A O 1
ATOM 1235 N N . GLY A 1 163 ? 0.912 4.921 -23.161 1.00 96.38 163 GLY A N 1
ATOM 1236 C CA . GLY A 1 163 ? -0.340 4.395 -23.698 1.00 96.38 163 GLY A CA 1
ATOM 1237 C C . GLY A 1 163 ? -0.838 3.135 -22.986 1.00 96.38 163 GLY A C 1
ATOM 1238 O O . GLY A 1 163 ? -0.139 2.490 -22.205 1.00 96.38 163 GLY A O 1
ATOM 1239 N N . ARG A 1 164 ? -2.103 2.788 -23.244 1.00 92.25 164 ARG A N 1
ATOM 1240 C CA . ARG A 1 164 ? -2.785 1.661 -22.593 1.00 92.25 164 ARG A CA 1
ATOM 1241 C C . ARG A 1 164 ? -2.082 0.337 -22.905 1.00 92.25 164 ARG A C 1
ATOM 1243 O O . ARG A 1 164 ? -1.824 0.030 -24.065 1.00 92.25 164 ARG A O 1
ATOM 1250 N N . GLY A 1 165 ? -1.846 -0.465 -21.868 1.00 89.81 165 GLY A N 1
ATOM 1251 C CA . GLY A 1 165 ? -1.211 -1.781 -21.990 1.00 89.81 165 GLY A CA 1
ATOM 1252 C C . GLY A 1 165 ? 0.306 -1.733 -22.190 1.00 89.81 165 GLY A C 1
ATOM 1253 O O . GLY A 1 165 ? 0.910 -2.778 -22.391 1.00 89.81 165 GLY A O 1
ATOM 1254 N N . GLN A 1 166 ? 0.916 -0.546 -22.138 1.00 93.88 166 GLN A N 1
ATOM 1255 C CA . GLN A 1 166 ? 2.365 -0.369 -22.180 1.00 93.88 166 GLN A CA 1
ATOM 1256 C C . GLN A 1 166 ? 2.880 0.019 -20.796 1.00 93.88 166 GLN A C 1
ATOM 1258 O O . GLN A 1 166 ? 2.214 0.751 -20.061 1.00 93.88 166 GLN A O 1
ATOM 1263 N N . MET A 1 167 ? 4.085 -0.438 -20.454 1.00 93.50 167 MET A N 1
ATOM 1264 C CA . MET A 1 167 ? 4.771 0.026 -19.249 1.00 93.50 167 MET A CA 1
ATOM 1265 C C . MET A 1 167 ? 4.990 1.542 -19.328 1.00 93.50 167 MET A C 1
ATOM 1267 O O . MET A 1 167 ? 5.436 2.032 -20.376 1.00 93.50 167 MET A O 1
ATOM 1271 N N . PRO A 1 168 ? 4.701 2.302 -18.256 1.00 95.56 168 PRO A N 1
ATOM 1272 C CA . PRO A 1 168 ? 5.021 3.719 -18.225 1.00 95.56 168 PRO A CA 1
ATOM 1273 C C . PRO A 1 168 ? 6.535 3.916 -18.323 1.00 95.56 168 PRO A C 1
ATOM 1275 O O . PRO A 1 168 ? 7.322 3.087 -17.864 1.00 95.56 168 PRO A O 1
ATOM 1278 N N . GLY A 1 169 ? 6.952 5.030 -18.917 1.00 94.81 169 GLY A N 1
ATOM 1279 C CA . GLY A 1 169 ? 8.341 5.450 -18.844 1.00 94.81 169 GLY A CA 1
ATOM 1280 C C . GLY A 1 169 ? 8.592 5.975 -17.441 1.00 94.81 169 GLY A C 1
ATOM 1281 O O . GLY A 1 169 ? 8.173 7.090 -17.127 1.00 94.81 169 GLY A O 1
ATOM 1282 N N . MET A 1 170 ? 9.233 5.159 -16.610 1.00 92.06 170 MET A N 1
ATOM 1283 C CA . MET A 1 170 ? 9.524 5.504 -15.228 1.00 92.06 170 MET A CA 1
ATOM 1284 C C . MET A 1 170 ? 10.941 5.116 -14.823 1.00 92.06 170 MET A C 1
ATOM 1286 O O . MET A 1 170 ? 11.511 4.160 -15.344 1.00 92.06 170 MET A O 1
ATOM 1290 N N . SER A 1 171 ? 11.482 5.861 -13.871 1.00 88.62 171 SER A N 1
ATOM 1291 C CA . SER A 1 171 ? 12.740 5.584 -13.196 1.00 88.62 171 SER A CA 1
ATOM 1292 C C . SER A 1 171 ? 12.662 6.073 -11.748 1.00 88.62 171 SER A C 1
ATOM 1294 O O . SER A 1 171 ? 11.629 6.562 -11.287 1.00 88.62 171 SER A O 1
ATOM 1296 N N . PHE A 1 172 ? 13.766 5.930 -11.032 1.00 85.88 172 PHE A N 1
ATOM 1297 C CA . PHE A 1 172 ? 13.960 6.420 -9.674 1.00 85.88 172 PHE A CA 1
ATOM 1298 C C . PHE A 1 172 ? 15.142 7.379 -9.646 1.00 85.88 172 PHE A C 1
ATOM 1300 O O . PHE A 1 172 ? 15.923 7.450 -10.597 1.00 85.88 172 PHE A O 1
ATOM 1307 N N . ARG A 1 173 ? 15.314 8.098 -8.535 1.00 81.94 173 ARG A N 1
ATOM 1308 C CA . ARG A 1 173 ? 16.609 8.707 -8.211 1.00 81.94 173 ARG A CA 1
ATOM 1309 C C . ARG A 1 173 ? 17.616 7.597 -7.866 1.00 81.94 173 ARG A C 1
ATOM 1311 O O . ARG A 1 173 ? 17.201 6.517 -7.454 1.00 81.94 173 ARG A O 1
ATOM 1318 N N . PRO A 1 174 ? 18.929 7.812 -8.063 1.00 70.31 174 PRO A N 1
ATOM 1319 C CA . PRO A 1 174 ? 19.944 6.769 -7.902 1.00 70.31 174 PRO A CA 1
ATOM 1320 C C . PRO A 1 174 ? 20.242 6.488 -6.426 1.00 70.31 174 PRO A C 1
ATOM 1322 O O . PRO A 1 174 ? 21.334 6.769 -5.941 1.00 70.31 174 PRO A O 1
ATOM 1325 N N . THR A 1 175 ? 19.269 5.953 -5.697 1.00 69.44 175 THR A N 1
ATOM 1326 C CA . THR A 1 175 ? 19.503 5.372 -4.372 1.00 69.44 175 THR A CA 1
ATOM 1327 C C . THR A 1 175 ? 19.699 3.865 -4.491 1.00 69.44 175 THR A C 1
ATOM 1329 O O . THR A 1 175 ? 20.579 3.314 -3.836 1.00 69.44 175 THR A O 1
ATOM 1332 N N . GLY A 1 176 ? 18.887 3.197 -5.325 1.00 70.56 176 GLY A N 1
ATOM 1333 C CA . GLY A 1 176 ? 18.784 1.728 -5.354 1.00 70.56 176 GLY A CA 1
ATOM 1334 C C . GLY A 1 176 ? 18.368 1.130 -4.001 1.00 70.56 176 GLY A C 1
ATOM 1335 O O . GLY A 1 176 ? 18.520 -0.067 -3.767 1.00 70.56 176 GLY A O 1
ATOM 1336 N N . ASN A 1 177 ? 17.913 1.989 -3.089 1.00 79.25 177 ASN A N 1
ATOM 1337 C CA . ASN A 1 177 ? 17.742 1.742 -1.667 1.00 79.25 177 ASN A CA 1
ATOM 1338 C C . ASN A 1 177 ? 16.770 2.781 -1.083 1.00 79.25 177 ASN A C 1
ATOM 1340 O O . ASN A 1 177 ? 16.295 3.671 -1.799 1.00 79.25 177 ASN A O 1
ATOM 1344 N N . HIS A 1 178 ? 16.518 2.690 0.217 1.00 89.00 178 HIS A N 1
ATOM 1345 C CA . HIS A 1 178 ? 15.711 3.636 0.960 1.00 89.00 178 HIS A CA 1
ATOM 1346 C C . HIS A 1 178 ? 16.240 5.065 0.786 1.00 89.00 178 HIS A C 1
ATOM 1348 O O . HIS A 1 178 ? 17.426 5.322 0.552 1.00 89.00 178 HIS A O 1
ATOM 1354 N N . SER A 1 179 ? 15.326 6.007 0.931 1.00 87.88 179 SER A N 1
ATOM 1355 C CA . SER A 1 179 ? 15.540 7.441 0.901 1.00 87.88 179 SER A CA 1
ATOM 1356 C C . SER A 1 179 ? 14.952 8.042 2.181 1.00 87.88 179 SER A C 1
ATOM 1358 O O . SER A 1 179 ? 14.058 7.474 2.805 1.00 87.88 179 SER A O 1
ATOM 1360 N N . ASN A 1 180 ? 15.466 9.200 2.592 1.00 89.25 180 ASN A N 1
ATOM 1361 C CA . ASN A 1 180 ? 14.954 9.949 3.741 1.00 89.25 180 ASN A CA 1
ATOM 1362 C C . ASN A 1 180 ? 13.908 11.007 3.340 1.00 89.25 180 ASN A C 1
ATOM 1364 O O . ASN A 1 180 ? 13.692 11.970 4.079 1.00 89.25 180 ASN A O 1
ATOM 1368 N N . GLY A 1 181 ? 13.304 10.862 2.157 1.00 88.62 181 GLY A N 1
ATOM 1369 C CA . GLY A 1 181 ? 12.230 11.724 1.685 1.00 88.62 181 GLY A CA 1
ATOM 1370 C C . GLY A 1 181 ? 10.978 11.628 2.558 1.00 88.62 181 GLY A C 1
ATOM 1371 O O . GLY A 1 181 ? 10.709 10.604 3.185 1.00 88.62 181 GLY A O 1
ATOM 1372 N N . LEU A 1 182 ? 10.195 12.710 2.581 1.00 92.00 182 LEU A N 1
ATOM 1373 C CA . LEU A 1 182 ? 8.868 12.683 3.187 1.00 92.00 182 LEU A CA 1
ATOM 1374 C C . LEU A 1 182 ? 7.973 11.697 2.444 1.00 92.00 182 LEU A C 1
ATOM 1376 O O . LEU A 1 182 ? 7.947 11.663 1.212 1.00 92.00 182 LEU A O 1
AT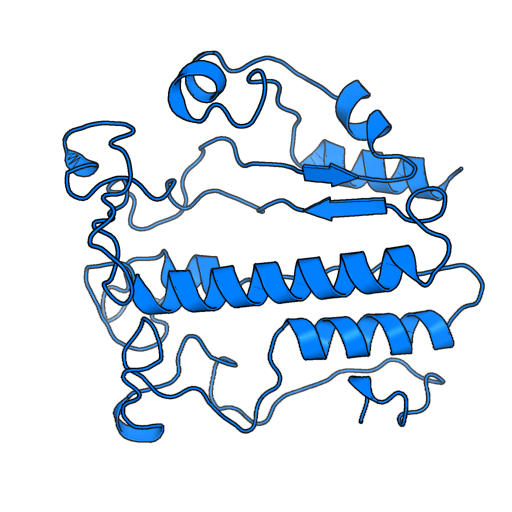OM 1380 N N . VAL A 1 183 ? 7.200 10.950 3.221 1.00 93.19 183 VAL A N 1
ATOM 1381 C CA . VAL A 1 183 ? 6.272 9.950 2.716 1.00 93.19 183 VAL A CA 1
ATOM 1382 C C . VAL A 1 183 ? 4.826 10.398 2.893 1.00 93.19 183 VAL A C 1
ATOM 1384 O O . VAL A 1 183 ? 4.521 11.147 3.827 1.00 93.19 183 VAL A O 1
ATOM 1387 N N . PRO A 1 184 ? 3.908 9.957 2.023 1.00 93.25 184 PRO A N 1
ATOM 1388 C CA . PRO A 1 184 ? 2.514 10.338 2.145 1.00 93.25 184 PRO A CA 1
ATOM 1389 C C . PRO A 1 184 ? 1.846 9.623 3.311 1.00 93.25 184 PRO A C 1
ATOM 1391 O O . PRO A 1 184 ? 2.067 8.435 3.545 1.00 93.25 184 PRO A O 1
ATOM 1394 N N . LEU A 1 185 ? 0.939 10.344 3.956 1.00 96.12 185 LEU A N 1
ATOM 1395 C CA . LEU A 1 185 ? 0.029 9.809 4.948 1.00 96.12 185 LEU A CA 1
ATOM 1396 C C . LEU A 1 185 ? -1.389 10.251 4.596 1.00 96.12 185 LEU A C 1
ATOM 1398 O O . LEU A 1 185 ? -1.680 11.444 4.502 1.00 96.12 185 LEU A O 1
ATOM 1402 N N . TRP A 1 186 ? -2.278 9.280 4.424 1.00 97.25 186 TRP A N 1
ATOM 1403 C CA . TRP A 1 186 ? -3.705 9.492 4.230 1.00 97.25 186 TRP A CA 1
ATOM 1404 C C . TRP A 1 186 ? -4.456 8.934 5.429 1.00 97.25 186 TRP A C 1
ATOM 1406 O O . TRP A 1 186 ? -4.204 7.811 5.859 1.00 97.25 186 TRP A O 1
ATOM 1416 N N . ALA A 1 187 ? -5.410 9.696 5.950 1.00 97.94 187 ALA A N 1
ATOM 1417 C CA . ALA A 1 187 ? -6.279 9.231 7.016 1.00 97.94 187 ALA A CA 1
ATOM 1418 C C . ALA A 1 187 ? -7.718 9.671 6.771 1.00 97.94 187 ALA A C 1
ATOM 1420 O O . ALA A 1 187 ? -7.971 10.784 6.305 1.00 97.94 187 ALA A O 1
ATOM 1421 N N . LYS A 1 188 ? -8.668 8.792 7.090 1.00 98.19 188 LYS A N 1
ATOM 1422 C CA . LYS A 1 188 ? -10.099 9.088 7.016 1.00 98.19 188 LYS A CA 1
ATOM 1423 C C . LYS A 1 188 ? -10.852 8.370 8.128 1.00 98.19 188 LYS A C 1
ATOM 1425 O O . LYS A 1 188 ? -10.583 7.204 8.414 1.00 98.19 188 LYS A O 1
ATOM 1430 N N . GLY A 1 189 ? -11.842 9.065 8.681 1.00 97.81 189 GLY A N 1
ATOM 1431 C CA . GLY A 1 189 ? -12.754 8.544 9.691 1.00 97.81 189 GLY A CA 1
ATOM 1432 C C . GLY A 1 189 ? -12.490 9.093 11.087 1.00 97.81 189 GLY A C 1
ATOM 1433 O O . GLY A 1 189 ? -11.749 10.063 11.249 1.00 97.81 189 GLY A O 1
ATOM 1434 N N . ASN A 1 190 ? -13.137 8.494 12.081 1.00 96.62 190 ASN A N 1
ATOM 1435 C CA . ASN A 1 190 ? -13.153 8.989 13.454 1.00 96.62 190 ASN A CA 1
ATOM 1436 C C . ASN A 1 190 ? -11.743 9.012 14.069 1.00 96.62 190 ASN A C 1
ATOM 1438 O O . ASN A 1 190 ? -11.116 7.969 14.240 1.00 96.62 190 ASN A O 1
ATOM 1442 N N . GLY A 1 191 ? -11.247 10.206 14.400 1.00 96.75 191 GLY A N 1
ATOM 1443 C CA . GLY A 1 191 ? -9.907 10.415 14.945 1.00 96.75 191 GLY A CA 1
ATOM 1444 C C . GLY A 1 191 ? -8.856 10.805 13.904 1.00 96.75 191 GLY A C 1
ATOM 1445 O O . GLY A 1 191 ? -7.715 11.056 14.281 1.00 96.75 191 GLY A O 1
ATOM 1446 N N . ALA A 1 192 ? -9.192 10.912 12.613 1.00 97.56 192 ALA A N 1
ATOM 1447 C CA . ALA A 1 192 ? -8.240 11.367 11.594 1.00 97.56 192 ALA A CA 1
ATOM 1448 C C . ALA A 1 192 ? -7.723 12.794 11.867 1.00 97.56 192 ALA A C 1
ATOM 1450 O O . ALA A 1 192 ? -6.561 13.103 11.605 1.00 97.56 192 ALA A O 1
ATOM 1451 N N . GLU A 1 193 ? -8.547 13.660 12.457 1.00 97.19 193 GLU A N 1
ATOM 1452 C CA . GLU A 1 193 ? -8.175 15.027 12.826 1.00 97.19 193 GLU A CA 1
ATOM 1453 C C . GLU A 1 193 ? -7.093 15.094 13.916 1.00 97.19 193 GLU A C 1
ATOM 1455 O O . GLU A 1 193 ? -6.370 16.088 13.997 1.00 97.19 193 GLU A O 1
ATOM 1460 N N . LEU A 1 194 ? -6.914 14.025 14.705 1.00 97.75 194 LEU A N 1
ATOM 1461 C CA . LEU A 1 194 ? -5.830 13.923 15.688 1.00 97.75 194 LEU A CA 1
ATOM 1462 C C . LEU A 1 194 ? -4.453 13.994 15.023 1.00 97.75 194 LEU A C 1
ATOM 1464 O O . LEU A 1 194 ? -3.517 14.504 15.637 1.00 97.75 194 LEU A O 1
ATOM 1468 N N . LEU A 1 195 ? -4.322 13.515 13.781 1.00 97.69 195 LEU A N 1
ATOM 1469 C CA . LEU A 1 195 ? -3.086 13.615 12.999 1.00 97.69 195 LEU A CA 1
ATOM 1470 C C . LEU A 1 195 ? -2.825 15.063 12.565 1.00 97.69 195 LEU A C 1
ATOM 1472 O O . LEU A 1 195 ? -1.696 15.533 12.650 1.00 97.69 195 LEU A O 1
ATOM 1476 N N . GLY A 1 196 ? -3.869 15.806 12.184 1.00 95.69 196 GLY A N 1
ATOM 1477 C CA . GLY A 1 196 ? -3.755 17.226 11.825 1.00 95.69 196 GLY A CA 1
ATOM 1478 C C . GLY A 1 196 ? -3.299 18.111 12.992 1.00 95.69 196 GLY A C 1
ATOM 1479 O O . GLY A 1 196 ? -2.568 19.076 12.796 1.00 95.69 196 GLY A O 1
ATOM 1480 N N . GLN A 1 197 ? -3.646 17.741 14.226 1.00 96.88 197 GLN A N 1
ATOM 1481 C CA . GLN A 1 197 ? -3.186 18.426 15.444 1.00 96.88 197 GLN A CA 1
ATOM 1482 C C . GLN A 1 197 ? -1.690 18.211 15.742 1.00 96.88 197 GLN A C 1
ATOM 1484 O O . GLN A 1 197 ? -1.144 18.859 16.632 1.00 96.88 197 GLN A O 1
ATOM 1489 N N . ARG A 1 198 ? -1.029 17.299 15.018 1.00 97.81 198 ARG A N 1
ATOM 1490 C CA . ARG A 1 198 ? 0.377 16.909 15.211 1.00 97.81 198 ARG A CA 1
ATOM 1491 C C . ARG A 1 198 ? 1.311 17.465 14.132 1.00 97.81 198 ARG A C 1
ATOM 1493 O O . ARG A 1 198 ? 2.477 17.081 14.091 1.00 97.81 198 ARG A O 1
ATOM 1500 N N . VAL A 1 199 ? 0.821 18.351 13.260 1.00 97.69 199 VAL A N 1
ATOM 1501 C CA . VAL A 1 199 ? 1.643 19.000 12.225 1.00 97.69 199 VAL A CA 1
ATOM 1502 C C . VAL A 1 199 ? 2.819 19.726 12.873 1.00 97.69 199 VAL A C 1
ATOM 1504 O O . VAL A 1 199 ? 2.643 20.576 13.744 1.00 97.69 199 VAL A O 1
ATOM 1507 N N . ARG A 1 200 ? 4.032 19.376 12.436 1.00 97.12 200 ARG A N 1
ATOM 1508 C CA . ARG A 1 200 ? 5.291 19.926 12.960 1.00 97.12 200 ARG A CA 1
ATOM 1509 C C . ARG A 1 200 ? 5.851 21.051 12.101 1.00 97.12 200 ARG A C 1
ATOM 1511 O O . ARG A 1 200 ? 6.633 21.862 12.588 1.00 97.12 200 ARG A O 1
ATOM 1518 N N . GLY A 1 201 ? 5.472 21.094 10.831 1.00 97.06 201 GLY A N 1
ATOM 1519 C CA . GLY A 1 201 ? 5.967 22.082 9.888 1.00 97.06 201 GLY A CA 1
ATOM 1520 C C . GLY A 1 201 ? 5.418 21.858 8.489 1.00 97.06 201 GLY A C 1
ATOM 1521 O O . GLY A 1 201 ? 4.559 21.004 8.273 1.00 97.06 201 GLY A O 1
ATOM 1522 N N . VAL A 1 202 ? 5.940 22.647 7.552 1.00 97.25 202 VAL A N 1
ATO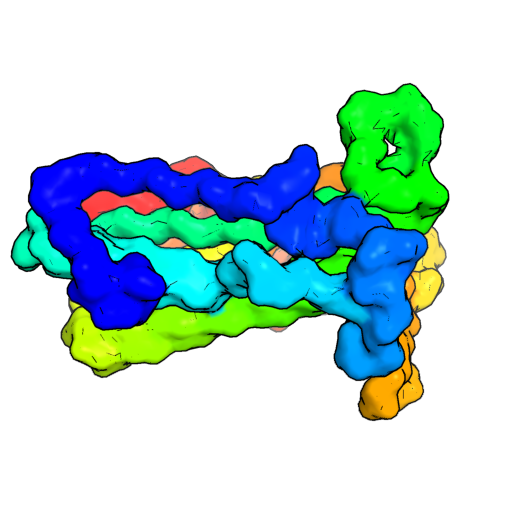M 1523 C CA . VAL A 1 202 ? 5.586 22.611 6.133 1.00 97.25 202 VAL A CA 1
ATOM 1524 C C . VAL A 1 202 ? 6.862 22.491 5.308 1.00 97.25 202 VAL A C 1
ATOM 1526 O O . VAL A 1 202 ? 7.762 23.321 5.440 1.00 97.25 202 VAL A O 1
ATOM 1529 N N . ASP A 1 203 ? 6.924 21.498 4.426 1.00 95.56 203 ASP A N 1
ATOM 1530 C CA . ASP A 1 203 ? 7.976 21.365 3.423 1.00 95.56 203 ASP A CA 1
ATOM 1531 C C . ASP A 1 203 ? 7.533 22.017 2.103 1.00 95.56 203 ASP A C 1
ATOM 1533 O O . ASP A 1 203 ? 6.645 21.539 1.387 1.00 95.56 203 ASP A O 1
ATOM 1537 N N . ALA A 1 204 ? 8.156 23.153 1.774 1.00 95.25 204 ALA A N 1
ATOM 1538 C CA . ALA A 1 204 ? 7.835 23.907 0.567 1.00 95.25 204 ALA A CA 1
ATOM 1539 C C . ALA A 1 204 ? 8.205 23.157 -0.726 1.00 95.25 204 ALA A C 1
ATOM 1541 O O . ALA A 1 204 ? 7.524 23.345 -1.738 1.00 95.25 204 ALA A O 1
ATOM 1542 N N . GLY A 1 205 ? 9.242 22.314 -0.695 1.00 91.56 205 GLY A N 1
ATOM 1543 C CA . GLY A 1 205 ? 9.678 21.504 -1.830 1.00 91.56 205 GLY A CA 1
ATOM 1544 C C . GLY A 1 205 ? 8.693 20.375 -2.113 1.00 91.56 205 GLY A C 1
ATOM 1545 O O . GLY A 1 205 ? 8.238 20.232 -3.247 1.00 91.56 205 GLY A O 1
ATOM 1546 N N . TYR A 1 206 ? 8.275 19.643 -1.081 1.00 90.31 206 TYR A N 1
ATOM 1547 C CA . TYR A 1 206 ? 7.230 18.626 -1.179 1.00 90.31 206 TYR A CA 1
ATOM 1548 C C . TYR A 1 206 ? 5.926 19.232 -1.711 1.00 90.31 206 TYR A C 1
ATOM 1550 O O . TYR A 1 206 ? 5.360 18.739 -2.691 1.00 90.31 206 TYR A O 1
ATOM 1558 N N . ARG A 1 207 ? 5.502 20.378 -1.158 1.00 93.12 207 ARG A N 1
ATOM 1559 C CA . ARG A 1 207 ? 4.343 21.130 -1.663 1.00 93.12 207 ARG A CA 1
ATOM 1560 C C . ARG A 1 207 ? 4.486 21.487 -3.143 1.00 93.12 207 ARG A C 1
ATOM 1562 O O . ARG A 1 207 ? 3.528 21.357 -3.896 1.00 93.12 207 ARG A O 1
ATOM 1569 N N . GLN A 1 208 ? 5.653 21.971 -3.567 1.00 93.12 208 GLN A N 1
ATOM 1570 C CA . GLN A 1 208 ? 5.876 22.436 -4.937 1.00 93.12 208 GLN A CA 1
ATOM 1571 C C . GLN A 1 208 ? 5.971 21.292 -5.951 1.00 93.12 208 GLN A C 1
ATOM 1573 O O . GLN A 1 208 ? 5.507 21.454 -7.087 1.00 93.12 208 GLN A O 1
ATOM 1578 N N . HIS A 1 209 ? 6.592 20.178 -5.572 1.00 89.06 209 HIS A N 1
ATOM 1579 C CA . HIS A 1 209 ? 6.965 19.113 -6.498 1.00 89.06 209 HIS A CA 1
ATOM 1580 C C . HIS A 1 209 ? 6.045 17.893 -6.427 1.00 89.06 209 HIS A C 1
ATOM 1582 O O . HIS A 1 209 ? 5.693 17.363 -7.476 1.00 89.06 209 HIS A O 1
ATOM 1588 N N . VAL A 1 210 ? 5.614 17.482 -5.231 1.00 87.50 210 VAL A N 1
ATOM 1589 C CA . VAL A 1 210 ? 4.741 16.308 -5.039 1.00 87.50 210 VAL A CA 1
ATOM 1590 C C . VAL A 1 210 ? 3.264 16.697 -5.104 1.00 87.50 210 VAL A C 1
ATOM 1592 O O . VAL A 1 210 ? 2.468 16.001 -5.728 1.00 87.50 210 VAL A O 1
ATOM 1595 N N . ARG A 1 211 ? 2.891 17.851 -4.531 1.00 88.31 211 ARG A N 1
ATOM 1596 C CA . ARG A 1 211 ? 1.551 18.471 -4.663 1.00 88.31 211 ARG A CA 1
ATOM 1597 C C . ARG A 1 211 ? 0.363 17.613 -4.191 1.00 88.31 211 ARG A C 1
ATOM 1599 O O . ARG A 1 211 ? -0.772 17.890 -4.572 1.00 88.31 211 ARG A O 1
ATOM 1606 N N . TRP A 1 212 ? 0.589 16.592 -3.362 1.00 87.25 212 TRP A N 1
ATOM 1607 C CA . TRP A 1 212 ? -0.488 15.779 -2.772 1.00 87.25 212 TRP A CA 1
ATOM 1608 C C . TRP A 1 212 ? -1.148 16.422 -1.549 1.00 87.25 212 TRP A C 1
ATOM 1610 O O . TRP A 1 212 ? -2.287 16.096 -1.228 1.00 87.25 212 TRP A O 1
ATOM 1620 N N . ASN A 1 213 ? -0.457 17.348 -0.887 1.00 91.31 213 ASN A N 1
ATOM 1621 C CA . ASN A 1 213 ? -0.992 18.180 0.186 1.00 91.31 213 ASN A CA 1
ATOM 1622 C C . ASN A 1 213 ? -0.362 19.587 0.136 1.00 91.31 213 ASN A C 1
ATOM 1624 O O . ASN A 1 213 ? 0.302 19.963 -0.833 1.00 91.31 213 ASN A O 1
ATOM 1628 N N . ASP A 1 214 ? -0.563 20.367 1.192 1.00 93.75 214 ASP A N 1
ATOM 1629 C CA . ASP A 1 214 ? -0.001 21.707 1.377 1.00 93.75 214 ASP A CA 1
ATOM 1630 C C . ASP A 1 214 ? 1.464 21.717 1.868 1.00 93.75 214 ASP A C 1
ATOM 1632 O O . ASP A 1 214 ? 1.992 22.780 2.191 1.00 93.75 214 ASP A O 1
ATOM 1636 N N . GLY A 1 215 ? 2.135 20.563 1.898 1.00 94.94 215 GLY A N 1
ATOM 1637 C CA . GLY A 1 215 ? 3.483 20.377 2.435 1.00 94.94 215 GLY A CA 1
ATOM 1638 C C . GLY A 1 215 ? 3.528 20.096 3.934 1.00 94.94 215 GLY A C 1
ATOM 1639 O O . GLY A 1 215 ? 4.618 19.871 4.456 1.00 94.94 215 GLY A O 1
ATOM 1640 N N . SER A 1 216 ? 2.391 20.105 4.635 1.00 96.75 216 SER A N 1
ATOM 1641 C CA . SER A 1 216 ? 2.358 19.794 6.064 1.00 96.75 216 SER A CA 1
ATOM 1642 C C . SER A 1 216 ? 2.882 18.385 6.333 1.00 96.75 216 SER A C 1
ATOM 1644 O O . SER A 1 216 ? 2.511 17.437 5.634 1.00 96.75 216 SER A O 1
ATOM 1646 N N . TYR A 1 217 ? 3.713 18.242 7.365 1.00 97.12 217 TYR A N 1
ATOM 1647 C CA . TYR A 1 217 ? 4.236 16.948 7.799 1.00 97.12 217 TYR A CA 1
ATOM 1648 C C . TYR A 1 217 ? 4.115 16.756 9.313 1.00 97.12 217 TYR A C 1
ATOM 1650 O O . TYR A 1 217 ? 4.138 17.708 10.101 1.00 97.12 217 TYR A O 1
ATOM 1658 N N . ILE A 1 218 ? 4.006 15.489 9.703 1.00 97.75 218 ILE A N 1
ATOM 1659 C CA . ILE A 1 218 ? 4.112 15.007 11.082 1.00 97.75 218 ILE A CA 1
ATOM 1660 C C . ILE A 1 218 ? 5.335 14.090 11.185 1.00 97.75 218 ILE A C 1
ATOM 1662 O O . ILE A 1 218 ? 5.942 13.733 10.177 1.00 97.75 218 ILE A O 1
ATOM 1666 N N . ASP A 1 219 ? 5.697 13.690 12.394 1.00 97.56 219 ASP A N 1
ATOM 1667 C CA . ASP A 1 219 ? 6.693 12.639 12.613 1.00 97.56 219 ASP A CA 1
ATOM 1668 C C . ASP A 1 219 ? 6.018 11.268 12.636 1.00 97.56 219 ASP A C 1
ATOM 1670 O O . ASP A 1 219 ? 4.871 11.141 13.063 1.00 97.56 219 ASP A O 1
ATOM 1674 N N . ASN A 1 220 ? 6.708 10.217 12.200 1.00 96.62 220 ASN A N 1
ATOM 1675 C CA . ASN A 1 220 ? 6.105 8.885 12.133 1.00 96.62 220 ASN A CA 1
ATOM 1676 C C . ASN A 1 220 ? 5.639 8.367 13.512 1.00 96.62 220 ASN A C 1
ATOM 1678 O O . ASN A 1 220 ? 4.628 7.665 13.595 1.00 96.62 220 ASN A O 1
ATOM 1682 N N . THR A 1 221 ? 6.285 8.775 14.613 1.00 97.56 221 THR A N 1
ATOM 1683 C CA . THR A 1 221 ? 5.859 8.411 15.976 1.00 97.56 221 THR A CA 1
ATOM 1684 C C . THR A 1 221 ? 4.510 9.019 16.350 1.00 97.56 221 THR A C 1
ATOM 1686 O O . THR A 1 221 ? 3.821 8.515 17.241 1.00 97.56 221 THR A O 1
ATOM 1689 N N . ASP A 1 222 ? 4.101 10.087 15.668 1.00 97.75 222 ASP A N 1
ATOM 1690 C CA . ASP A 1 222 ? 2.842 10.771 15.916 1.00 97.75 222 ASP A CA 1
ATOM 1691 C C . ASP A 1 222 ? 1.639 9.947 15.419 1.00 97.75 222 ASP A C 1
ATOM 1693 O O . ASP A 1 222 ? 0.549 10.088 15.977 1.00 97.75 222 ASP A O 1
ATOM 1697 N N . VAL A 1 223 ? 1.844 9.005 14.484 1.00 97.56 223 VAL A N 1
ATOM 1698 C CA . VAL A 1 223 ? 0.817 8.047 14.032 1.00 97.56 223 VAL A CA 1
ATOM 1699 C C . VAL A 1 223 ? 0.380 7.131 15.171 1.00 97.56 223 VAL A C 1
ATOM 1701 O O . VAL A 1 223 ? -0.810 7.032 15.464 1.00 97.56 223 VAL A O 1
ATOM 1704 N N . ALA A 1 224 ? 1.333 6.503 15.867 1.00 96.88 224 ALA A N 1
ATOM 1705 C CA . ALA A 1 224 ? 1.028 5.615 16.987 1.00 96.88 224 ALA A CA 1
ATOM 1706 C C . ALA A 1 224 ? 0.322 6.365 18.127 1.00 96.88 224 ALA A C 1
ATOM 1708 O O . ALA A 1 224 ? -0.647 5.860 18.692 1.00 96.88 224 ALA A O 1
ATOM 1709 N N . LYS A 1 225 ? 0.756 7.600 18.419 1.00 97.25 225 LYS A N 1
ATOM 1710 C CA . LYS A 1 225 ? 0.103 8.465 19.415 1.00 97.25 225 LYS A CA 1
ATOM 1711 C C . LYS A 1 225 ? -1.330 8.814 19.000 1.00 97.25 225 LYS A C 1
ATOM 1713 O O . LYS A 1 225 ? -2.225 8.760 19.832 1.00 97.25 225 LYS A O 1
ATOM 1718 N N . ALA A 1 226 ? -1.564 9.152 17.730 1.00 97.12 226 ALA A N 1
ATOM 1719 C CA . ALA A 1 226 ? -2.906 9.459 17.235 1.00 97.12 226 ALA A CA 1
ATOM 1720 C C . ALA A 1 226 ? -3.841 8.239 17.306 1.00 97.12 226 ALA A C 1
ATOM 1722 O O . ALA A 1 226 ? -4.995 8.381 17.699 1.00 97.12 226 ALA A O 1
ATOM 1723 N N . VAL A 1 227 ? -3.341 7.038 16.991 1.00 96.88 227 VAL A N 1
ATOM 1724 C CA . VAL A 1 227 ? -4.106 5.788 17.145 1.00 96.88 227 VAL A CA 1
ATOM 1725 C C . VAL A 1 227 ? -4.447 5.526 18.614 1.00 96.88 227 VAL A C 1
ATOM 1727 O O . VAL A 1 227 ? -5.583 5.169 18.915 1.00 96.88 227 VAL A O 1
ATOM 1730 N N . GLN A 1 228 ? -3.502 5.727 19.538 1.00 96.31 228 GLN A N 1
ATOM 1731 C CA . GLN A 1 228 ? -3.755 5.566 20.975 1.00 96.31 228 GLN A CA 1
ATOM 1732 C C . GLN A 1 228 ? -4.838 6.523 21.481 1.00 96.31 228 GLN A C 1
ATOM 1734 O O . GLN A 1 228 ? -5.749 6.079 22.176 1.00 96.31 228 GLN A O 1
ATOM 1739 N N . ASP A 1 229 ? -4.777 7.795 21.092 1.00 96.31 229 ASP A N 1
ATOM 1740 C CA . ASP A 1 229 ? -5.790 8.791 21.450 1.00 96.31 229 ASP A CA 1
ATOM 1741 C C . ASP A 1 229 ? -7.162 8.452 20.847 1.00 96.31 229 ASP A C 1
ATOM 1743 O O . ASP A 1 229 ? -8.184 8.597 21.515 1.00 96.31 229 ASP A O 1
ATOM 1747 N N . ALA A 1 230 ? -7.202 7.972 19.598 1.00 95.12 230 ALA A N 1
ATOM 1748 C CA . ALA A 1 230 ? -8.446 7.581 18.936 1.00 95.12 230 ALA A CA 1
ATOM 1749 C C . ALA A 1 230 ? -9.138 6.406 19.648 1.00 95.12 230 ALA A C 1
ATOM 1751 O O . ALA A 1 230 ? -10.362 6.385 19.743 1.00 95.12 230 ALA A O 1
ATOM 1752 N N . LEU A 1 231 ? -8.366 5.455 20.185 1.00 91.44 231 LEU A N 1
ATOM 1753 C CA . LEU A 1 231 ? -8.884 4.293 20.918 1.00 91.44 231 LEU A CA 1
ATOM 1754 C C . LEU A 1 231 ? -9.413 4.624 22.325 1.00 91.44 231 LEU A C 1
ATOM 1756 O O . LEU A 1 231 ? -10.056 3.772 22.937 1.00 91.44 231 LEU A O 1
ATOM 1760 N N . GLN A 1 232 ? -9.121 5.814 22.857 1.00 88.69 232 GLN A N 1
ATOM 1761 C CA . GLN A 1 232 ? -9.556 6.251 24.191 1.00 88.69 232 GLN A CA 1
ATOM 1762 C C . GLN A 1 232 ? -10.867 7.055 24.183 1.00 88.69 232 GLN A C 1
ATOM 1764 O O . GLN A 1 232 ? -11.337 7.446 25.252 1.00 88.69 232 GLN A O 1
ATOM 1769 N N . ARG A 1 233 ? -11.434 7.321 23.004 1.00 82.62 233 ARG A N 1
ATOM 1770 C CA . ARG A 1 233 ? -12.699 8.047 22.820 1.00 82.62 233 ARG A CA 1
ATOM 1771 C C . ARG A 1 233 ? -13.904 7.118 22.897 1.00 82.62 233 ARG A C 1
ATOM 1773 O O . ARG A 1 233 ? -14.931 7.571 23.447 1.00 82.62 233 ARG A O 1
#

Foldseek 3Di:
DLLVLPDDLPDDDDDDFPDDDDQFLQDACVVQHADLVALLRGDGDPRHDQQLSVLSSVLSSQVNNDPLDDDDDGDLPSLQLQLAQADPPDPSHRHDHGRFGNQRVNVVSVVSVVSNVVSVQVVQVVPVHQQVDKDKDKDPFASADKAALVCCPDPLHHFADPDPSDRIRTGGHPPSHTDRDDIDMDMTGQLSCQQVVQFPDADPCCCVRVVPDRRTDHDPVSVVVSVVVSSVD

Sequence (233 aa):
ALADGRLPADRPLIGVPRVANTLQQARQLPVVGRDAATPSGVKKIDSVPDLATMTRGALRFLQQRSPKGLFLMVEGGATDWAAHTSACGTEWHYGACTDQPQYGRLIEETAEFNDAVSAVIAWIEQNGGWERNLLIVTTDHDNSMPMGPDAQKVAFEPVRNNGRGQMPGMSFRPTGNHSNGLVPLWAKGNGAELLGQRVRGVDAGYRQHVRWNDGSYIDNTDVAKAVQDALQR

Secondary structure (DSSP, 8-state):
-TTTT-S--SS------S-SS-SSTT--HHHH-B-TTSTTSB---TTS--HHHHHHHHHHHHHHH-TT--------THHHHHHS-B-TTSTT--SS-BSS--HHHHHHHHHHHHHHHHHHHHHHHHTT-TTT-EEEEE-SSBS---B-TTTTTSTTPPPB---TTS--B-B--TTSS-B-----EEEEETTTHHHHTT--EE-HHHHHHT-SSSSEE--HHHHHHHHHHHTT-

pLDDT: mean 91.42, std 8.86, range [56.12, 98.88]